Protein AF-A0A8S3I354-F1 (afdb_monomer_lite)

Organism: NCBI:txid392030

InterPro domains:
  IPR027267 AH/BAR domain superfamily [G3DSA:1.20.1270.60] (2-206)
  IPR027267 AH/BAR domain superfamily [SSF103657] (4-203)
  IPR031160 F-BAR domain [PS51741] (1-209)
  IPR054713 GMIP/FCHO2-like, FCH domain [PF22699] (46-206)

pLDDT: mean 86.58, std 14.99, range [33.19, 98.5]

Structure (mmCIF, N/CA/C/O backbone):
data_AF-A0A8S3I354-F1
#
_entry.id   AF-A0A8S3I354-F1
#
loop_
_atom_site.group_PDB
_atom_site.id
_atom_site.type_symbol
_atom_site.label_atom_id
_atom_site.label_alt_id
_atom_site.label_comp_id
_atom_site.label_asym_id
_atom_site.label_entity_id
_atom_site.label_seq_id
_atom_site.pdbx_PDB_ins_code
_atom_site.Cartn_x
_atom_site.Cartn_y
_atom_site.Cartn_z
_atom_site.occupancy
_atom_site.B_iso_or_equiv
_atom_site.auth_seq_id
_atom_site.auth_comp_id
_atom_site.auth_asym_id
_atom_site.auth_atom_id
_atom_site.pdbx_PDB_model_num
ATOM 1 N N . MET A 1 1 ? 24.450 3.458 -17.460 1.00 76.19 1 MET A N 1
ATOM 2 C CA . MET A 1 1 ? 25.571 2.622 -17.943 1.00 76.19 1 MET A CA 1
ATOM 3 C C . MET A 1 1 ? 25.318 2.052 -19.341 1.00 76.19 1 MET A C 1
ATOM 5 O O . MET A 1 1 ? 26.109 2.359 -20.221 1.00 76.19 1 MET A O 1
ATOM 9 N N . ILE A 1 2 ? 24.223 1.314 -19.586 1.00 87.12 2 ILE A N 1
ATOM 10 C CA . ILE A 1 2 ? 23.915 0.725 -20.914 1.00 87.12 2 ILE A CA 1
ATOM 11 C C . ILE A 1 2 ? 23.833 1.796 -22.017 1.00 87.12 2 ILE A C 1
ATOM 13 O O . ILE A 1 2 ? 24.614 1.750 -22.959 1.00 87.12 2 ILE A O 1
ATOM 17 N N . ILE A 1 3 ? 23.003 2.833 -21.835 1.00 91.25 3 ILE A N 1
ATOM 18 C CA . ILE A 1 3 ? 22.870 3.959 -22.788 1.00 91.25 3 ILE A CA 1
ATOM 19 C C . ILE A 1 3 ? 24.223 4.626 -23.092 1.00 91.25 3 ILE A C 1
ATOM 21 O O . ILE A 1 3 ? 24.494 5.020 -24.221 1.00 91.25 3 ILE A O 1
ATOM 25 N N . GLN A 1 4 ? 25.092 4.756 -22.086 1.00 90.69 4 GLN A N 1
ATOM 26 C CA . GLN A 1 4 ? 26.404 5.392 -22.244 1.00 90.69 4 GLN A CA 1
ATOM 27 C C . GLN A 1 4 ? 27.370 4.515 -23.046 1.00 90.69 4 GLN A C 1
ATOM 29 O O . GLN A 1 4 ? 28.055 5.040 -23.921 1.00 90.69 4 GLN A O 1
ATOM 34 N N . CYS A 1 5 ? 27.406 3.203 -22.779 1.00 92.12 5 CYS A N 1
ATOM 35 C CA . CYS A 1 5 ? 28.179 2.251 -23.583 1.00 92.12 5 CYS A CA 1
ATOM 36 C C . CYS A 1 5 ? 27.707 2.258 -25.037 1.00 92.12 5 CYS A C 1
ATOM 38 O O . CYS A 1 5 ? 28.519 2.431 -25.943 1.00 92.12 5 CYS A O 1
ATOM 40 N N . GLU A 1 6 ? 26.397 2.156 -25.248 1.00 91.25 6 GLU A N 1
ATOM 41 C CA . GLU A 1 6 ? 25.799 2.102 -26.580 1.00 91.25 6 GLU A CA 1
ATOM 42 C C . GLU A 1 6 ? 26.030 3.406 -27.365 1.00 91.25 6 GLU A C 1
ATOM 44 O O . GLU A 1 6 ? 26.458 3.392 -28.520 1.00 91.25 6 GLU A O 1
ATOM 49 N N . SER A 1 7 ? 25.864 4.561 -26.709 1.00 91.75 7 SER A N 1
ATOM 50 C CA . SER A 1 7 ? 26.150 5.870 -27.306 1.00 91.75 7 SER A CA 1
ATOM 51 C C . SER A 1 7 ? 27.629 6.032 -27.657 1.00 91.75 7 SER A C 1
ATOM 53 O O . SER A 1 7 ? 27.952 6.578 -28.713 1.00 91.75 7 SER A O 1
ATOM 55 N N . ALA A 1 8 ? 28.540 5.559 -26.802 1.00 94.38 8 ALA A N 1
ATOM 56 C CA . ALA A 1 8 ? 29.969 5.576 -27.096 1.00 94.38 8 ALA A CA 1
ATOM 57 C C . ALA A 1 8 ? 30.308 4.678 -28.297 1.00 94.38 8 ALA A C 1
ATOM 59 O O . ALA A 1 8 ? 31.093 5.082 -29.155 1.00 94.38 8 ALA A O 1
ATOM 60 N N . TYR A 1 9 ? 29.690 3.497 -28.390 1.00 93.12 9 TYR A N 1
ATOM 61 C CA . TYR A 1 9 ? 29.889 2.562 -29.496 1.00 93.12 9 TYR A CA 1
ATOM 62 C C . TYR A 1 9 ? 29.430 3.151 -30.839 1.00 93.12 9 TYR A C 1
ATOM 64 O O . TYR A 1 9 ? 30.236 3.250 -31.767 1.00 93.12 9 TYR A O 1
ATOM 72 N N . CYS A 1 10 ? 28.195 3.659 -30.910 1.00 94.25 10 CYS A N 1
ATOM 73 C CA . CYS A 1 10 ? 27.656 4.365 -32.079 1.00 94.25 10 CYS A CA 1
ATOM 74 C C . CYS A 1 10 ? 28.566 5.534 -32.515 1.00 94.25 10 CYS A C 1
ATOM 76 O O . CYS A 1 10 ? 29.004 5.609 -33.666 1.00 94.25 10 CYS A O 1
ATOM 78 N N . LYS A 1 11 ? 28.966 6.405 -31.577 1.00 93.50 11 LYS A N 1
ATOM 79 C CA . LYS A 1 11 ? 29.860 7.543 -31.867 1.00 93.50 11 LYS A CA 1
ATOM 80 C C . LYS A 1 11 ? 31.223 7.104 -32.402 1.00 93.50 11 LYS A C 1
ATOM 82 O O . LYS A 1 11 ? 31.768 7.754 -33.296 1.00 93.50 11 LYS A O 1
ATOM 87 N N . ASN A 1 12 ? 31.783 6.013 -31.880 1.00 93.88 12 ASN A N 1
ATOM 88 C CA . ASN A 1 12 ? 33.053 5.475 -32.357 1.00 93.88 12 ASN A CA 1
ATOM 89 C C . ASN A 1 12 ? 32.945 4.938 -33.790 1.00 93.88 12 ASN A C 1
ATOM 91 O O . ASN A 1 12 ? 33.841 5.206 -34.591 1.00 93.88 12 ASN A O 1
ATOM 95 N N . LEU A 1 13 ? 31.848 4.260 -34.140 1.00 92.62 13 LEU A N 1
ATOM 96 C CA . LEU A 1 13 ? 31.592 3.788 -35.505 1.00 92.62 13 LEU A CA 1
ATOM 97 C C . LEU A 1 13 ? 31.469 4.948 -36.498 1.00 92.62 13 LEU A C 1
ATOM 99 O O . LEU A 1 13 ? 32.161 4.955 -37.517 1.00 92.62 13 LEU A O 1
ATOM 103 N N . SER A 1 14 ? 30.689 5.981 -36.165 1.00 91.94 14 SER A N 1
ATOM 104 C CA . SER A 1 14 ? 30.597 7.195 -36.993 1.00 91.94 14 SER A CA 1
ATOM 105 C C . SER A 1 14 ? 31.944 7.915 -37.125 1.00 91.94 14 SER A C 1
ATOM 107 O O . SER A 1 14 ? 32.268 8.472 -38.179 1.00 91.94 14 SER A O 1
ATOM 109 N N . ARG A 1 15 ? 32.788 7.875 -36.085 1.00 92.12 15 ARG A N 1
ATOM 110 C CA . ARG A 1 15 ? 34.147 8.431 -36.146 1.00 92.12 15 ARG A CA 1
ATOM 111 C C . ARG A 1 15 ? 35.050 7.633 -37.088 1.00 92.12 15 ARG A C 1
ATOM 113 O O . ARG A 1 15 ? 35.781 8.250 -37.860 1.00 92.12 15 ARG A O 1
ATOM 120 N N . LEU A 1 16 ? 34.995 6.300 -37.056 1.00 90.94 16 LEU A N 1
ATOM 121 C CA . LEU A 1 16 ? 35.748 5.426 -37.967 1.00 90.94 16 LEU A CA 1
ATOM 122 C C . LEU A 1 16 ? 35.308 5.625 -39.424 1.00 90.94 16 LEU A C 1
ATOM 124 O O . LEU A 1 16 ? 36.146 5.829 -40.301 1.00 90.94 16 LEU A O 1
ATOM 128 N N . GLN A 1 17 ? 33.999 5.675 -39.672 1.00 91.69 17 GLN A N 1
ATOM 129 C CA . GLN A 1 17 ? 33.428 6.018 -40.975 1.00 91.69 17 GLN A CA 1
ATOM 130 C C . GLN A 1 17 ? 33.946 7.377 -41.476 1.00 91.69 17 GLN A C 1
ATOM 132 O O . GLN A 1 17 ? 34.363 7.505 -42.628 1.00 91.69 17 GLN A O 1
ATOM 137 N N . SER A 1 18 ? 33.963 8.395 -40.611 1.00 90.00 18 SER A N 1
ATOM 138 C CA . SER A 1 18 ? 34.471 9.733 -40.944 1.00 90.00 18 SER A CA 1
ATOM 139 C C . SER A 1 18 ? 35.978 9.749 -41.214 1.00 90.00 18 SER A C 1
ATOM 141 O O . SER A 1 18 ? 36.449 10.547 -42.018 1.00 90.00 18 SER A O 1
ATOM 143 N N . GLN A 1 19 ? 36.758 8.887 -40.557 1.00 88.31 19 GLN A N 1
ATOM 144 C CA . GLN A 1 19 ? 38.193 8.747 -40.822 1.00 88.31 19 GLN A CA 1
ATOM 145 C C . GLN A 1 19 ? 38.459 8.103 -42.184 1.00 88.31 19 GLN A C 1
ATOM 147 O O . GLN A 1 19 ? 39.326 8.586 -42.908 1.00 88.31 19 GLN A O 1
ATOM 152 N N . LEU A 1 20 ? 37.675 7.092 -42.570 1.00 85.81 20 LEU A N 1
ATOM 153 C CA . LEU A 1 20 ? 37.752 6.495 -43.906 1.00 85.81 20 LEU A CA 1
ATOM 154 C C . LEU A 1 20 ? 37.422 7.517 -45.005 1.00 85.81 20 LEU A C 1
ATOM 156 O O . LEU A 1 20 ? 38.073 7.532 -46.039 1.00 85.81 20 LEU A O 1
ATOM 160 N N . HIS A 1 21 ? 36.480 8.437 -44.782 1.00 81.88 21 HIS A N 1
ATOM 161 C CA . HIS A 1 21 ? 36.190 9.501 -45.758 1.00 81.88 21 HIS A CA 1
ATOM 162 C C . HIS A 1 21 ? 37.381 10.431 -46.046 1.00 81.88 21 HIS A C 1
ATOM 164 O O . HIS A 1 21 ? 37.425 11.048 -47.106 1.00 81.88 21 HIS A O 1
ATOM 170 N N . LYS A 1 22 ? 38.332 10.565 -45.112 1.00 83.19 22 LYS A N 1
ATOM 171 C CA . LYS A 1 22 ? 39.488 11.467 -45.259 1.00 83.19 22 LYS A CA 1
ATOM 172 C C . LYS A 1 22 ? 40.607 10.874 -46.109 1.00 83.19 22 LYS A C 1
ATOM 174 O O . LYS A 1 22 ? 41.480 11.611 -46.556 1.00 83.19 22 LYS A O 1
ATOM 179 N N . ALA A 1 23 ? 40.616 9.560 -46.292 1.00 77.25 23 ALA A N 1
ATOM 180 C CA . ALA A 1 23 ? 41.650 8.868 -47.036 1.00 77.25 23 ALA A CA 1
ATOM 181 C C . ALA A 1 23 ? 41.224 8.690 -48.498 1.00 77.25 23 ALA A C 1
ATOM 183 O O . ALA A 1 23 ? 40.116 8.251 -48.804 1.00 77.25 23 ALA A O 1
ATOM 184 N N . GLN A 1 24 ? 42.119 9.043 -49.418 1.00 72.25 24 GLN A N 1
ATOM 185 C CA . GLN A 1 24 ? 41.863 8.928 -50.846 1.00 72.25 24 GLN A CA 1
ATOM 186 C C . GLN A 1 24 ? 42.202 7.507 -51.314 1.00 72.25 24 GLN A C 1
ATOM 188 O O . GLN A 1 24 ? 43.359 7.172 -51.559 1.00 72.25 24 GLN A O 1
ATOM 193 N N . TYR A 1 25 ? 41.182 6.656 -51.420 1.00 78.62 25 TYR A N 1
ATOM 194 C CA . TYR A 1 25 ? 41.336 5.271 -51.867 1.00 78.62 25 TYR A CA 1
ATOM 195 C C . TYR A 1 25 ? 41.180 5.161 -53.388 1.00 78.62 25 TYR A C 1
ATOM 197 O O . TYR A 1 25 ? 40.065 5.036 -53.899 1.00 78.62 25 TYR A O 1
ATOM 205 N N . LEU A 1 26 ? 42.301 5.216 -54.114 1.00 83.06 26 LEU A N 1
ATOM 206 C CA . LEU A 1 26 ? 42.357 5.021 -55.567 1.00 83.06 26 LEU A CA 1
ATOM 207 C C . LEU A 1 26 ? 42.706 3.569 -55.924 1.00 83.06 26 LEU A C 1
ATOM 209 O O . LEU A 1 26 ? 43.613 2.983 -55.337 1.00 83.06 26 LEU A O 1
ATOM 213 N N . GLY A 1 27 ? 42.026 3.018 -56.931 1.00 87.25 27 GLY A N 1
ATOM 214 C CA . GLY A 1 27 ? 42.351 1.721 -57.528 1.00 87.25 27 GLY A CA 1
ATOM 215 C C . GLY A 1 27 ? 41.156 0.774 -57.607 1.00 87.25 27 GLY A C 1
ATOM 216 O O . GLY A 1 27 ? 40.021 1.129 -57.307 1.00 87.25 27 GLY A O 1
ATOM 217 N N . THR A 1 28 ? 41.412 -0.474 -57.990 1.00 94.38 28 THR A N 1
ATOM 218 C CA . THR A 1 28 ? 40.376 -1.513 -58.150 1.00 94.38 28 THR A CA 1
ATOM 219 C C . THR A 1 28 ? 39.668 -1.885 -56.841 1.00 94.38 28 THR A C 1
ATOM 221 O O . THR A 1 28 ? 38.588 -2.467 -56.874 1.00 94.38 28 THR A O 1
ATOM 224 N N . PHE A 1 29 ? 40.233 -1.505 -55.691 1.00 89.31 29 PHE A N 1
ATOM 225 C CA . PHE A 1 29 ? 39.669 -1.733 -54.359 1.00 89.31 29 PHE A CA 1
ATOM 226 C C . PHE A 1 29 ? 38.753 -0.600 -53.853 1.00 89.31 29 PHE A C 1
ATOM 228 O O . PHE A 1 29 ? 38.187 -0.715 -52.772 1.00 89.31 29 PHE A O 1
ATOM 235 N N . THR A 1 30 ? 38.538 0.493 -54.592 1.00 90.06 30 THR A N 1
ATOM 236 C CA . THR A 1 30 ? 37.599 1.554 -54.164 1.00 90.06 30 THR A CA 1
ATOM 237 C C . THR A 1 30 ? 36.195 1.032 -53.784 1.00 90.06 30 THR A C 1
ATOM 239 O O . THR A 1 30 ? 35.670 1.471 -52.756 1.00 90.06 30 THR A O 1
ATOM 242 N N . PRO A 1 31 ? 35.590 0.061 -54.505 1.00 90.94 31 PRO A N 1
ATOM 243 C CA . PRO A 1 31 ? 34.285 -0.486 -54.131 1.00 90.94 31 PRO A CA 1
ATOM 244 C C . PRO A 1 31 ? 34.249 -1.130 -52.739 1.00 90.94 31 PRO A C 1
ATOM 246 O O . PRO A 1 31 ? 33.247 -0.983 -52.044 1.00 90.94 31 PRO A O 1
ATOM 249 N N . ILE A 1 32 ? 35.328 -1.791 -52.291 1.00 92.25 32 ILE A N 1
ATOM 250 C CA . ILE A 1 32 ? 35.355 -2.420 -50.959 1.00 92.25 32 ILE A CA 1
ATOM 251 C C . ILE A 1 32 ? 35.440 -1.380 -49.834 1.00 92.25 32 ILE A C 1
ATOM 253 O O . ILE A 1 32 ? 34.854 -1.574 -48.772 1.00 92.25 32 ILE A O 1
ATOM 257 N N . TRP A 1 33 ? 36.090 -0.237 -50.069 1.00 90.19 33 TRP A N 1
ATOM 258 C CA . TRP A 1 33 ? 36.143 0.854 -49.091 1.00 90.19 33 TRP A CA 1
ATOM 259 C C . TRP A 1 33 ? 34.808 1.585 -48.951 1.00 90.19 33 TRP A C 1
ATOM 261 O O . TRP A 1 33 ? 34.421 1.936 -47.836 1.00 90.19 33 TRP A O 1
ATOM 271 N N . ASN A 1 34 ? 34.081 1.765 -50.057 1.00 88.94 34 ASN A N 1
ATOM 272 C CA . ASN A 1 34 ? 32.697 2.251 -50.023 1.00 88.94 34 ASN A CA 1
ATOM 273 C C . ASN A 1 34 ? 31.793 1.242 -49.295 1.00 88.94 34 ASN A C 1
ATOM 275 O O . ASN A 1 34 ? 31.101 1.623 -48.358 1.00 88.94 34 ASN A O 1
ATOM 279 N N . LEU A 1 35 ? 31.962 -0.046 -49.625 1.00 92.56 35 LEU A N 1
ATOM 280 C CA . LEU A 1 35 ? 31.643 -1.229 -48.819 1.00 92.56 35 LEU A CA 1
ATOM 281 C C . LEU A 1 35 ? 31.607 -0.966 -47.305 1.00 92.56 35 LEU A C 1
ATOM 283 O O . LEU A 1 35 ? 30.569 -0.901 -46.645 1.00 92.56 35 LEU A O 1
ATOM 287 N N . ILE A 1 36 ? 32.811 -0.847 -46.759 1.00 91.62 36 ILE A N 1
ATOM 288 C CA . ILE A 1 36 ? 33.070 -0.745 -45.323 1.00 91.62 36 ILE A CA 1
ATOM 289 C C . ILE A 1 36 ? 32.472 0.539 -44.732 1.00 91.62 36 ILE A C 1
ATOM 291 O O . ILE A 1 36 ? 31.953 0.515 -43.617 1.00 91.62 36 ILE A O 1
ATOM 295 N N . ARG A 1 37 ? 32.505 1.654 -45.472 1.00 88.88 37 ARG A N 1
ATOM 296 C CA . ARG A 1 37 ? 31.891 2.919 -45.040 1.00 88.88 37 ARG A CA 1
ATOM 297 C C . ARG A 1 37 ? 30.385 2.782 -44.851 1.00 88.88 37 ARG A C 1
ATOM 299 O O . ARG A 1 37 ? 29.884 3.183 -43.803 1.00 88.88 37 ARG A O 1
ATOM 306 N N . ASP A 1 38 ? 29.693 2.201 -45.825 1.00 90.50 38 ASP A N 1
ATOM 307 C CA . ASP A 1 38 ? 28.243 2.009 -45.771 1.00 90.50 38 ASP A CA 1
ATOM 308 C C . ASP A 1 38 ? 27.857 1.037 -44.651 1.00 90.50 38 ASP A C 1
ATOM 310 O O . ASP A 1 38 ? 26.836 1.212 -43.988 1.00 90.50 38 ASP A O 1
ATOM 314 N N . LEU A 1 39 ? 28.694 0.025 -44.394 1.00 93.25 39 LEU A N 1
ATOM 315 C CA . LEU A 1 39 ? 28.511 -0.874 -43.257 1.00 93.25 39 LEU A CA 1
ATOM 316 C C . LEU A 1 39 ? 28.644 -0.131 -41.922 1.00 93.25 39 LEU A C 1
ATOM 318 O O . LEU A 1 39 ? 27.781 -0.293 -41.063 1.00 93.25 39 LEU A O 1
ATOM 322 N N . PHE A 1 40 ? 29.665 0.714 -41.742 1.00 92.88 40 PHE A N 1
ATOM 323 C CA . PHE A 1 40 ? 29.789 1.508 -40.515 1.00 92.88 40 PHE A CA 1
ATOM 324 C C . PHE A 1 40 ? 28.630 2.485 -40.319 1.00 92.88 40 PHE A C 1
ATOM 326 O O . PHE A 1 40 ? 28.175 2.642 -39.188 1.00 92.88 40 PHE A O 1
ATOM 333 N N . ASP A 1 41 ? 28.128 3.094 -41.393 1.00 90.81 41 ASP A N 1
ATOM 334 C CA . ASP A 1 41 ? 26.965 3.984 -41.341 1.00 90.81 41 ASP A CA 1
ATOM 335 C C . ASP A 1 41 ? 25.698 3.247 -40.888 1.00 90.81 41 ASP A C 1
ATOM 337 O O . ASP A 1 41 ? 25.017 3.672 -39.952 1.00 90.81 41 ASP A O 1
ATOM 341 N N . LYS A 1 42 ? 25.424 2.083 -41.494 1.00 94.12 42 LYS A N 1
ATOM 342 C CA . LYS A 1 42 ? 24.267 1.243 -41.155 1.00 94.12 42 LYS A CA 1
ATOM 343 C C . LYS A 1 42 ? 24.332 0.728 -39.724 1.00 94.12 42 LYS A C 1
ATOM 345 O O . LYS A 1 42 ? 23.336 0.800 -39.010 1.00 94.12 42 LYS A O 1
ATOM 350 N N . VAL A 1 43 ? 25.492 0.229 -39.295 1.00 94.50 43 VAL A N 1
ATOM 351 C CA . VAL A 1 43 ? 25.674 -0.277 -37.927 1.00 94.50 43 VAL A CA 1
ATOM 352 C C . VAL A 1 43 ? 25.562 0.877 -36.928 1.00 94.50 43 VAL A C 1
ATOM 354 O O . VAL A 1 43 ? 24.817 0.762 -35.960 1.00 94.50 43 VAL A O 1
ATOM 357 N N . SER A 1 44 ? 26.201 2.024 -37.186 1.00 95.06 44 SER A N 1
ATOM 358 C CA . SER A 1 44 ? 26.070 3.201 -36.318 1.00 95.06 44 SER A CA 1
ATOM 359 C C . SER A 1 44 ? 24.616 3.663 -36.192 1.00 95.06 44 SER A C 1
ATOM 361 O O . SER A 1 44 ? 24.141 3.897 -35.081 1.00 95.06 44 SER A O 1
ATOM 363 N N . SER A 1 45 ? 23.889 3.719 -37.310 1.00 93.81 45 SER A N 1
ATOM 364 C CA . SER A 1 45 ? 22.474 4.102 -37.341 1.00 93.81 45 SER A CA 1
ATOM 365 C C . SER A 1 45 ? 21.589 3.118 -36.575 1.00 93.81 45 SER A C 1
ATOM 367 O O . SER A 1 45 ? 20.707 3.545 -35.835 1.00 93.81 45 SER A O 1
ATOM 369 N N . ALA A 1 46 ? 21.845 1.812 -36.687 1.00 93.56 46 ALA A N 1
ATOM 370 C CA . ALA A 1 46 ? 21.128 0.799 -35.915 1.00 93.56 46 ALA A CA 1
ATOM 371 C C . ALA A 1 46 ? 21.336 0.984 -34.401 1.00 93.56 46 ALA A C 1
ATOM 373 O O . ALA A 1 46 ? 20.364 1.023 -33.650 1.00 93.56 46 ALA A O 1
ATOM 374 N N . HIS A 1 47 ? 22.579 1.191 -33.954 1.00 95.19 47 HIS A N 1
ATOM 375 C CA . HIS A 1 47 ? 22.863 1.473 -32.541 1.00 95.19 47 HIS A CA 1
ATOM 376 C C . HIS A 1 47 ? 22.276 2.816 -32.078 1.00 95.19 47 HIS A C 1
ATOM 378 O O . HIS A 1 47 ? 21.844 2.928 -30.933 1.00 95.19 47 HIS A O 1
ATOM 384 N N . LEU A 1 48 ? 22.209 3.833 -32.945 1.00 94.94 48 LEU A N 1
ATOM 385 C CA . LEU A 1 48 ? 21.563 5.109 -32.622 1.00 94.94 48 LEU A CA 1
ATOM 386 C C . LEU A 1 48 ? 20.065 4.934 -32.339 1.00 94.94 48 LEU A C 1
ATOM 388 O O . LEU A 1 48 ? 19.559 5.515 -31.380 1.00 94.94 48 LEU A O 1
ATOM 392 N N . VAL A 1 49 ? 19.370 4.107 -33.126 1.00 95.25 49 VAL A N 1
ATOM 393 C CA . VAL A 1 49 ? 17.961 3.760 -32.871 1.00 95.25 49 VAL A CA 1
ATOM 394 C C . VAL A 1 49 ? 17.810 3.101 -31.498 1.00 95.25 49 VAL A C 1
ATOM 396 O O . VAL A 1 49 ? 16.953 3.516 -30.722 1.00 95.25 49 VAL A O 1
ATOM 399 N N . THR A 1 50 ? 18.685 2.154 -31.150 1.00 91.56 50 THR A N 1
ATOM 400 C CA . THR A 1 50 ? 18.693 1.507 -29.827 1.00 91.56 50 THR A CA 1
ATOM 401 C C . THR A 1 50 ? 18.936 2.506 -28.685 1.00 91.56 50 THR A C 1
ATOM 403 O O . THR A 1 50 ? 18.279 2.441 -27.647 1.00 91.56 50 THR A O 1
ATOM 406 N N . VAL A 1 51 ? 19.855 3.465 -28.859 1.00 95.31 51 VAL A N 1
ATOM 407 C CA . VAL A 1 51 ? 20.101 4.533 -27.870 1.00 95.31 51 VAL A CA 1
ATOM 408 C C . VAL A 1 51 ? 18.851 5.379 -27.653 1.00 95.31 51 VAL A C 1
ATOM 410 O O . VAL A 1 51 ? 18.498 5.631 -26.501 1.00 95.31 51 VAL A O 1
ATOM 413 N N . ASN A 1 52 ? 18.195 5.805 -28.735 1.00 95.19 52 ASN A N 1
ATOM 414 C CA . ASN A 1 52 ? 16.984 6.622 -28.660 1.00 95.19 52 ASN A CA 1
ATOM 415 C C . ASN A 1 52 ? 15.855 5.860 -27.960 1.00 95.19 52 ASN A C 1
ATOM 417 O O . ASN A 1 52 ? 15.234 6.400 -27.051 1.00 95.19 52 ASN A O 1
ATOM 421 N N . PHE A 1 53 ? 15.673 4.582 -28.296 1.00 94.44 53 PHE A N 1
ATOM 422 C CA . PHE A 1 53 ? 14.710 3.712 -27.627 1.00 94.44 53 PHE A CA 1
ATOM 423 C C . PHE A 1 53 ? 14.936 3.657 -26.107 1.00 94.44 53 PHE A C 1
ATOM 425 O O . PHE A 1 53 ? 14.021 3.914 -25.329 1.00 94.44 53 PHE A O 1
ATOM 432 N N . TYR A 1 54 ? 16.170 3.407 -25.652 1.00 93.81 54 TYR A N 1
ATOM 433 C CA . TYR A 1 54 ? 16.454 3.394 -24.214 1.00 93.81 54 TYR A CA 1
ATOM 434 C C . TYR A 1 54 ? 16.278 4.766 -23.546 1.00 93.81 54 TYR A C 1
ATOM 436 O O . TYR A 1 54 ? 15.975 4.829 -22.355 1.00 93.81 54 TYR A O 1
ATOM 444 N N . GLN A 1 55 ? 16.499 5.865 -24.271 1.00 95.00 55 GLN A N 1
ATOM 445 C CA . GLN A 1 55 ? 16.256 7.215 -23.757 1.00 95.00 55 GLN A CA 1
ATOM 446 C C . GLN A 1 55 ? 14.762 7.494 -23.577 1.00 95.00 55 GLN A C 1
ATOM 448 O O . GLN A 1 55 ? 14.383 8.051 -22.547 1.00 95.00 55 GLN A O 1
ATOM 453 N N . GLU A 1 56 ? 13.932 7.081 -24.534 1.00 95.69 56 GLU A N 1
ATOM 454 C CA . GLU A 1 56 ? 12.471 7.157 -24.440 1.00 95.69 56 GLU A CA 1
ATOM 455 C C . GLU A 1 56 ? 11.951 6.291 -23.289 1.00 95.69 56 GLU A C 1
ATOM 457 O O . GLU A 1 56 ? 11.244 6.794 -22.417 1.00 95.69 56 GLU A O 1
ATOM 462 N N . LEU A 1 57 ? 12.407 5.037 -23.188 1.00 95.38 57 LEU A N 1
ATOM 463 C CA . LEU A 1 57 ? 12.052 4.149 -22.079 1.00 95.38 57 LEU A CA 1
ATOM 464 C C . LEU A 1 57 ? 12.436 4.751 -20.717 1.00 95.38 57 LEU A C 1
ATOM 466 O O . LEU A 1 57 ? 11.648 4.729 -19.772 1.00 95.38 57 LEU A O 1
ATOM 470 N N . LEU A 1 58 ? 13.635 5.330 -20.603 1.00 95.38 58 LEU A N 1
ATOM 471 C CA . LEU A 1 58 ? 14.074 5.997 -19.375 1.00 95.38 58 LEU A CA 1
ATOM 472 C C . LEU A 1 58 ? 13.198 7.212 -19.041 1.00 95.38 58 LEU A C 1
ATOM 474 O O . LEU A 1 58 ? 12.899 7.454 -17.870 1.00 95.38 58 LEU A O 1
ATOM 478 N N . HIS A 1 59 ? 12.801 7.981 -20.054 1.00 96.31 59 HIS A N 1
ATOM 479 C CA . HIS A 1 59 ? 11.894 9.107 -19.879 1.00 96.31 59 HIS A CA 1
ATOM 480 C C . HIS A 1 59 ? 10.532 8.644 -19.350 1.00 96.31 59 HIS A C 1
ATOM 482 O O . HIS A 1 59 ? 10.047 9.195 -18.360 1.00 96.31 59 HIS A O 1
ATOM 488 N N . ASP A 1 60 ? 9.963 7.593 -19.937 1.00 96.62 60 ASP A N 1
ATOM 489 C CA . ASP A 1 60 ? 8.686 7.025 -19.509 1.00 96.62 60 ASP A CA 1
ATOM 490 C C . ASP A 1 60 ? 8.745 6.464 -18.086 1.00 96.62 60 ASP A C 1
ATOM 492 O O . ASP A 1 60 ? 7.821 6.687 -17.299 1.00 96.62 60 ASP A O 1
ATOM 496 N N . ILE A 1 61 ? 9.848 5.800 -17.718 1.00 96.38 61 ILE A N 1
ATOM 497 C CA . ILE A 1 61 ? 10.085 5.318 -16.350 1.00 96.38 61 ILE A CA 1
ATOM 498 C C . ILE A 1 61 ? 10.126 6.491 -15.365 1.00 96.38 61 ILE A C 1
ATOM 500 O O . ILE A 1 61 ? 9.474 6.435 -14.321 1.00 96.38 61 ILE A O 1
ATOM 504 N N . HIS A 1 62 ? 10.857 7.567 -15.675 1.00 96.50 62 HIS A N 1
ATOM 505 C CA . HIS A 1 62 ? 10.921 8.744 -14.803 1.00 96.50 62 HIS A CA 1
ATOM 506 C C . HIS A 1 62 ? 9.565 9.446 -14.675 1.00 96.50 62 HIS A C 1
ATOM 508 O O . HIS A 1 62 ? 9.138 9.757 -13.564 1.00 96.50 62 HIS A O 1
ATOM 514 N N . ASN A 1 63 ? 8.855 9.645 -15.786 1.00 97.25 63 ASN A N 1
ATOM 515 C CA . ASN A 1 63 ? 7.522 10.239 -15.772 1.00 97.25 63 ASN A CA 1
ATOM 516 C C . ASN A 1 63 ? 6.542 9.389 -14.945 1.00 97.25 63 ASN A C 1
ATOM 518 O O . ASN A 1 63 ? 5.798 9.908 -14.109 1.00 97.25 63 ASN A O 1
ATOM 522 N N . TYR A 1 64 ? 6.575 8.065 -15.123 1.00 97.25 64 TYR A N 1
ATOM 523 C CA . TYR A 1 64 ? 5.790 7.148 -14.308 1.00 97.25 64 TYR A CA 1
ATOM 524 C C . TYR A 1 64 ? 6.149 7.256 -12.823 1.00 97.25 64 TYR A C 1
ATOM 526 O O . TYR A 1 64 ? 5.242 7.337 -11.996 1.00 97.25 64 TYR A O 1
ATOM 534 N N . GLN A 1 65 ? 7.437 7.305 -12.481 1.00 95.81 65 GLN A N 1
ATOM 535 C CA . GLN A 1 65 ? 7.900 7.434 -11.101 1.00 95.81 65 GLN A CA 1
ATOM 536 C C . GLN A 1 65 ? 7.375 8.718 -10.443 1.00 95.81 65 GLN A C 1
ATOM 538 O O . GLN A 1 65 ? 6.894 8.676 -9.309 1.00 95.81 65 GLN A O 1
ATOM 543 N N . ASP A 1 66 ? 7.384 9.842 -11.159 1.00 95.94 66 ASP A N 1
ATOM 544 C CA . ASP A 1 66 ? 6.834 11.109 -10.669 1.00 95.94 66 ASP A CA 1
ATOM 545 C C . ASP A 1 66 ? 5.319 11.028 -10.437 1.00 95.94 66 ASP A C 1
ATOM 547 O O . ASP A 1 66 ? 4.803 11.496 -9.414 1.00 95.94 66 ASP A O 1
ATOM 551 N N . ILE A 1 67 ? 4.582 10.422 -11.374 1.00 93.81 67 ILE A N 1
ATOM 552 C CA . ILE A 1 67 ? 3.135 10.203 -11.248 1.00 93.81 67 ILE A CA 1
ATOM 553 C C . ILE A 1 67 ? 2.837 9.273 -10.067 1.00 93.81 67 ILE A C 1
ATOM 555 O O . ILE A 1 67 ? 1.961 9.574 -9.252 1.00 93.81 67 ILE A O 1
ATOM 559 N N . HIS A 1 68 ? 3.565 8.163 -9.954 1.00 92.62 68 HIS A N 1
ATOM 560 C CA . HIS A 1 68 ? 3.430 7.192 -8.877 1.00 92.62 68 HIS A CA 1
ATOM 561 C C . HIS A 1 68 ? 3.693 7.847 -7.519 1.00 92.62 68 HIS A C 1
ATOM 563 O O . HIS A 1 68 ? 2.852 7.766 -6.627 1.00 92.62 68 HIS A O 1
ATOM 569 N N . GLN A 1 69 ? 4.781 8.609 -7.377 1.00 91.25 69 GLN A N 1
ATOM 570 C CA . GLN A 1 69 ? 5.109 9.303 -6.132 1.00 91.25 69 GLN A CA 1
ATOM 571 C C . GLN A 1 69 ? 4.049 10.349 -5.748 1.00 91.25 69 GLN A C 1
ATOM 573 O O . GLN A 1 69 ? 3.726 10.506 -4.567 1.00 91.25 69 GLN A O 1
ATOM 578 N N . LYS A 1 70 ? 3.467 11.054 -6.729 1.00 91.19 70 LYS A N 1
ATOM 579 C CA . LYS A 1 70 ? 2.331 11.960 -6.494 1.00 91.19 70 LYS A CA 1
ATOM 580 C C . LYS A 1 70 ? 1.095 11.202 -6.013 1.00 91.19 70 LYS A C 1
ATOM 582 O O . LYS A 1 70 ? 0.450 11.670 -5.077 1.00 91.19 70 LYS A O 1
ATOM 587 N N . LYS A 1 71 ? 0.780 10.044 -6.606 1.00 87.25 71 LYS A N 1
ATOM 588 C CA . LYS A 1 71 ? -0.333 9.189 -6.163 1.00 87.25 71 LYS A CA 1
ATOM 589 C C . LYS A 1 71 ? -0.106 8.640 -4.758 1.00 87.25 71 LYS A C 1
ATOM 591 O O . LYS A 1 71 ? -1.003 8.781 -3.941 1.00 87.25 71 LYS A O 1
ATOM 596 N N . VAL A 1 72 ? 1.088 8.132 -4.441 1.00 84.94 72 VAL A N 1
ATOM 597 C CA . VAL A 1 72 ? 1.459 7.686 -3.085 1.00 84.94 72 VAL A CA 1
ATOM 598 C C . VAL A 1 72 ? 1.226 8.807 -2.076 1.00 84.94 72 VAL A C 1
ATOM 600 O O . VAL A 1 72 ? 0.527 8.619 -1.086 1.00 84.94 72 VAL A O 1
ATOM 603 N N . LYS A 1 73 ? 1.741 10.014 -2.344 1.00 83.81 73 LYS A N 1
ATOM 604 C CA . LYS A 1 73 ? 1.506 11.171 -1.466 1.00 83.81 73 LYS A CA 1
ATOM 605 C C . LYS A 1 73 ? 0.018 11.521 -1.368 1.00 83.81 73 LYS A C 1
ATOM 607 O O . LYS A 1 73 ? -0.452 11.829 -0.281 1.00 83.81 73 LYS A O 1
ATOM 612 N N . GLY A 1 74 ? -0.727 11.455 -2.471 1.00 79.62 74 GLY A N 1
ATOM 613 C CA . GLY A 1 74 ? -2.170 11.705 -2.505 1.00 79.62 74 GLY A CA 1
ATOM 614 C C . GLY A 1 74 ? -2.983 10.696 -1.689 1.00 79.62 74 GLY A C 1
ATOM 615 O O . GLY A 1 74 ? -3.752 11.099 -0.823 1.00 79.62 74 GLY A O 1
ATOM 616 N N . HIS A 1 75 ? -2.775 9.400 -1.901 1.00 71.38 75 HIS A N 1
ATOM 617 C CA . HIS A 1 75 ? -3.469 8.343 -1.165 1.00 71.38 75 HIS A CA 1
ATOM 618 C C . HIS A 1 75 ? -3.065 8.322 0.313 1.00 71.38 75 HIS A C 1
ATOM 620 O O . HIS A 1 75 ? -3.916 8.108 1.173 1.00 71.38 75 HIS A O 1
ATOM 626 N N . ILE A 1 76 ? -1.798 8.626 0.630 1.00 70.00 76 ILE A N 1
ATOM 627 C CA . ILE A 1 76 ? -1.333 8.651 2.020 1.00 70.00 76 ILE A CA 1
ATOM 628 C C . ILE A 1 76 ? -1.803 9.897 2.779 1.00 70.00 76 ILE A C 1
ATOM 630 O O . ILE A 1 76 ? -2.183 9.795 3.942 1.00 70.00 76 ILE A O 1
ATOM 634 N N . GLN A 1 77 ? -1.780 11.076 2.150 1.00 65.12 77 GLN A N 1
ATOM 635 C CA . GLN A 1 77 ? -1.992 12.352 2.850 1.00 65.12 77 GLN A CA 1
ATOM 636 C C . GLN A 1 77 ? -3.352 13.006 2.576 1.00 65.12 77 GLN A C 1
ATOM 638 O O . GLN A 1 77 ? -3.793 13.807 3.395 1.00 65.12 77 GLN A O 1
ATOM 643 N N . LYS A 1 78 ? -4.016 12.719 1.445 1.00 62.00 78 LYS A N 1
ATOM 644 C CA . LYS A 1 78 ? -5.229 13.439 1.007 1.00 62.00 78 LYS A CA 1
ATOM 645 C C . LYS A 1 78 ? -6.502 12.603 0.953 1.00 62.00 78 LYS A C 1
ATOM 647 O O . LYS A 1 78 ? -7.554 13.158 1.252 1.00 62.00 78 LYS A O 1
ATOM 652 N N . ASP A 1 79 ? -6.445 11.309 0.630 1.00 63.34 79 ASP A N 1
ATOM 653 C CA . ASP A 1 79 ? -7.673 10.489 0.593 1.00 63.34 79 ASP A CA 1
ATOM 654 C C . ASP A 1 79 ? -8.286 10.270 1.983 1.00 63.34 79 ASP A C 1
ATOM 656 O O . ASP A 1 79 ? -9.451 9.889 2.119 1.00 63.34 79 ASP A O 1
ATOM 660 N N . GLY A 1 80 ? -7.520 10.551 3.041 1.00 68.06 80 GLY A N 1
ATOM 661 C CA . GLY A 1 80 ? -7.986 10.504 4.422 1.00 68.06 80 GLY A CA 1
ATOM 662 C C . GLY A 1 80 ? -8.376 9.103 4.886 1.00 68.06 80 GLY A C 1
ATOM 663 O O . GLY A 1 80 ? -8.756 8.947 6.035 1.00 68.06 80 GLY A O 1
ATOM 664 N N . ASP A 1 81 ? -8.289 8.073 4.043 1.00 74.56 81 ASP A N 1
ATOM 665 C CA . ASP A 1 81 ? -8.665 6.711 4.414 1.00 74.56 81 ASP A CA 1
ATOM 666 C C . ASP A 1 81 ? -7.689 6.094 5.410 1.00 74.56 81 ASP A C 1
ATOM 668 O O . ASP A 1 81 ? -8.131 5.468 6.373 1.00 74.56 81 ASP A O 1
ATOM 672 N N . ILE A 1 82 ? -6.390 6.371 5.264 1.00 80.31 82 ILE A N 1
ATOM 673 C CA . ILE A 1 82 ? -5.396 6.024 6.285 1.00 80.31 82 ILE A CA 1
ATOM 674 C C . ILE A 1 82 ? -5.664 6.815 7.558 1.00 80.31 82 ILE A C 1
ATOM 676 O O . ILE A 1 82 ? -5.757 6.219 8.623 1.00 80.31 82 ILE A O 1
ATOM 680 N N . THR A 1 83 ? -5.831 8.137 7.457 1.00 84.06 83 THR A N 1
ATOM 681 C CA . THR A 1 83 ? -6.073 9.004 8.618 1.00 84.06 83 THR A CA 1
ATOM 682 C C . THR A 1 83 ? -7.298 8.548 9.400 1.00 84.06 83 THR A C 1
ATOM 684 O O . THR A 1 83 ? -7.205 8.321 10.594 1.00 84.06 83 THR A O 1
ATOM 687 N N . ARG A 1 84 ? -8.416 8.280 8.723 1.00 86.75 84 ARG A N 1
ATOM 688 C CA . ARG A 1 84 ? -9.646 7.778 9.348 1.00 86.75 84 ARG A CA 1
ATOM 689 C C . ARG A 1 84 ? -9.470 6.387 9.954 1.00 86.75 84 ARG A C 1
ATOM 691 O O . ARG A 1 84 ? -10.057 6.098 10.990 1.00 86.75 84 ARG A O 1
ATOM 698 N N . THR A 1 85 ? -8.683 5.512 9.325 1.00 90.25 85 THR A N 1
ATOM 699 C CA . THR A 1 85 ? -8.363 4.196 9.902 1.00 90.25 85 THR A CA 1
ATOM 700 C C . THR A 1 85 ? -7.502 4.351 11.159 1.00 90.25 85 THR A C 1
ATOM 702 O O . THR A 1 85 ? -7.766 3.686 12.157 1.00 90.25 85 THR A O 1
ATOM 705 N N . LEU A 1 86 ? -6.539 5.278 11.163 1.00 89.69 86 LEU A N 1
ATOM 706 C CA . LEU A 1 86 ? -5.747 5.639 12.345 1.00 89.69 86 LEU A CA 1
ATOM 707 C C . LEU A 1 86 ? -6.616 6.256 13.453 1.00 89.69 86 LEU A C 1
ATOM 709 O O . LEU A 1 86 ? -6.463 5.896 14.621 1.00 89.69 86 LEU A O 1
ATOM 713 N N . ASP A 1 87 ? -7.565 7.121 13.099 1.00 92.56 87 ASP A N 1
ATOM 714 C CA . ASP A 1 87 ? -8.520 7.711 14.040 1.00 92.56 87 ASP A CA 1
ATOM 715 C C . ASP A 1 87 ? -9.386 6.622 14.690 1.00 92.56 87 ASP A C 1
ATOM 717 O O . ASP A 1 87 ? -9.583 6.619 15.906 1.00 92.56 87 ASP A O 1
ATOM 721 N N . LEU A 1 88 ? -9.840 5.634 13.910 1.00 94.38 88 LEU A N 1
ATOM 722 C CA . LEU A 1 88 ? -10.574 4.482 14.437 1.00 94.38 88 LEU A CA 1
ATOM 723 C C . LEU A 1 88 ? -9.723 3.607 15.356 1.00 94.38 88 LEU A C 1
ATOM 725 O O . LEU A 1 88 ? -10.249 3.128 16.356 1.00 94.38 88 LEU A O 1
ATOM 729 N N . ILE A 1 89 ? -8.424 3.437 15.092 1.00 95.31 89 ILE A N 1
ATOM 730 C CA . ILE A 1 89 ? -7.511 2.756 16.028 1.00 95.31 89 ILE A CA 1
ATOM 731 C C . ILE A 1 89 ? -7.456 3.517 17.357 1.00 95.31 89 ILE A C 1
ATOM 733 O O . ILE A 1 89 ? -7.541 2.913 18.427 1.00 95.31 89 ILE A O 1
ATOM 737 N N . SER A 1 90 ? -7.353 4.846 17.305 1.00 95.94 90 SER A N 1
ATOM 738 C CA . SER A 1 90 ? -7.373 5.695 18.501 1.00 95.94 90 SER A CA 1
ATOM 739 C C . SER A 1 90 ? -8.686 5.549 19.287 1.00 95.94 90 SER A C 1
ATOM 741 O O . SER A 1 90 ? -8.676 5.317 20.503 1.00 95.94 90 SER A O 1
ATOM 743 N N . HIS A 1 91 ? -9.830 5.590 18.596 1.00 96.25 91 HIS A N 1
ATOM 744 C CA . HIS A 1 91 ? -11.145 5.358 19.200 1.00 96.25 91 HIS A CA 1
ATOM 745 C C . HIS A 1 91 ? -11.283 3.948 19.781 1.00 96.25 91 HIS A C 1
ATOM 747 O O . HIS A 1 91 ? -11.799 3.797 20.889 1.00 96.25 91 HIS A O 1
ATOM 753 N N . LEU A 1 92 ? -10.788 2.924 19.084 1.00 97.25 92 LEU A N 1
ATOM 754 C CA . LEU A 1 92 ? -10.824 1.535 19.533 1.00 97.25 92 LEU A CA 1
ATOM 755 C C . LEU A 1 92 ? -10.020 1.354 20.824 1.00 97.25 92 LEU A C 1
ATOM 757 O O . LEU A 1 92 ? -10.511 0.743 21.772 1.00 97.25 92 LEU A O 1
ATOM 761 N N . ASN A 1 93 ? -8.824 1.944 20.896 1.00 97.50 93 ASN A N 1
ATOM 762 C CA . ASN A 1 93 ? -7.988 1.930 22.098 1.00 97.50 93 ASN A CA 1
ATOM 763 C C . ASN A 1 93 ? -8.659 2.655 23.271 1.00 97.50 93 ASN A C 1
ATOM 765 O O . ASN A 1 93 ? -8.637 2.172 24.405 1.00 97.50 93 ASN A O 1
ATOM 769 N N . THR A 1 94 ? -9.311 3.786 22.997 1.00 98.06 94 THR A N 1
ATOM 770 C CA . THR A 1 94 ? -10.065 4.543 24.005 1.00 98.06 94 THR A CA 1
ATOM 771 C C . THR A 1 94 ? -11.251 3.733 24.528 1.00 98.06 94 THR A C 1
ATOM 773 O O . THR A 1 94 ? -11.438 3.607 25.739 1.00 98.06 94 THR A O 1
ATOM 776 N N . ALA A 1 95 ? -12.029 3.121 23.635 1.00 97.69 95 ALA A N 1
ATOM 777 C CA . ALA A 1 95 ? -13.157 2.274 24.002 1.00 97.69 95 ALA A CA 1
ATOM 778 C C . ALA A 1 95 ? -12.705 1.038 24.794 1.00 97.69 95 ALA A C 1
ATOM 780 O O . ALA A 1 95 ? -13.330 0.692 25.794 1.00 97.69 95 ALA A O 1
ATOM 781 N N . LEU A 1 96 ? -11.581 0.422 24.413 1.00 98.25 96 LEU A N 1
ATOM 782 C CA . LEU A 1 96 ? -10.988 -0.697 25.143 1.00 98.25 96 LEU A CA 1
ATOM 783 C C . LEU A 1 96 ? -10.608 -0.301 26.576 1.00 98.25 96 LEU A C 1
ATOM 785 O O . LEU A 1 96 ? -10.884 -1.041 27.520 1.00 98.25 96 LEU A O 1
ATOM 789 N N . HIS A 1 97 ? -10.012 0.881 26.754 1.00 98.19 97 HIS A N 1
ATOM 790 C CA . HIS A 1 97 ? -9.699 1.403 28.082 1.00 98.19 97 HIS A CA 1
ATOM 791 C C . HIS A 1 97 ? -10.965 1.587 28.937 1.00 98.19 97 HIS A C 1
ATOM 793 O O . HIS A 1 97 ? -10.989 1.177 30.098 1.00 98.19 97 HIS A O 1
ATOM 799 N N . ILE A 1 98 ? -12.035 2.140 28.357 1.00 98.06 98 ILE A N 1
ATOM 800 C CA . ILE A 1 98 ? -13.325 2.322 29.039 1.00 98.06 98 ILE A CA 1
ATOM 801 C C . ILE A 1 98 ? -13.926 0.972 29.454 1.00 98.06 98 ILE A C 1
ATOM 803 O O . ILE A 1 98 ? -14.331 0.820 30.605 1.00 98.06 98 ILE A O 1
ATOM 807 N N . VAL A 1 99 ? -13.935 -0.017 28.555 1.00 98.44 99 VAL A N 1
ATOM 808 C CA . VAL A 1 99 ? -14.427 -1.377 28.836 1.00 98.44 99 VAL A CA 1
ATOM 809 C C . VAL A 1 99 ? -13.659 -2.013 29.991 1.00 98.44 99 VAL A C 1
ATOM 811 O O . VAL A 1 99 ? -14.271 -2.564 30.905 1.00 98.44 99 VAL A O 1
ATOM 814 N N . ASN A 1 100 ? -12.327 -1.912 29.989 1.00 98.06 100 ASN A N 1
ATOM 815 C CA . ASN A 1 100 ? -11.498 -2.459 31.064 1.00 98.06 100 ASN A CA 1
ATOM 816 C C . ASN A 1 100 ? -11.801 -1.791 32.411 1.00 98.06 100 ASN A C 1
ATOM 818 O O . ASN A 1 100 ? -11.967 -2.482 33.415 1.00 98.06 100 ASN A O 1
ATOM 822 N N . LYS A 1 101 ? -11.979 -0.468 32.425 1.00 98.12 101 LYS A N 1
ATOM 823 C CA . LYS A 1 101 ? -12.355 0.266 33.636 1.00 98.12 101 LYS A CA 1
ATOM 824 C C . LYS A 1 101 ? -13.739 -0.139 34.157 1.00 98.12 101 LYS A C 1
ATOM 826 O O . LYS A 1 101 ? -13.891 -0.386 35.353 1.00 98.12 101 LYS A O 1
ATOM 831 N N . ALA A 1 102 ? -14.738 -0.250 33.281 1.00 97.56 102 ALA A N 1
ATOM 832 C CA . ALA A 1 102 ? -16.085 -0.684 33.659 1.00 97.56 102 ALA A CA 1
ATOM 833 C C . ALA A 1 102 ? -16.094 -2.139 34.169 1.00 97.56 102 ALA A C 1
ATOM 835 O O . ALA A 1 102 ? -16.766 -2.454 35.152 1.00 97.56 102 ALA A O 1
ATOM 836 N N . LYS A 1 103 ? -15.277 -3.017 33.568 1.00 98.12 103 LYS A N 1
ATOM 837 C CA . LYS A 1 103 ? -15.068 -4.399 34.024 1.00 98.12 103 LYS A CA 1
ATOM 838 C C . LYS A 1 103 ? -14.521 -4.454 35.449 1.00 98.12 103 LYS A C 1
ATOM 840 O O . LYS A 1 103 ? -15.061 -5.177 36.285 1.00 98.12 103 LYS A O 1
ATOM 845 N N . GLU A 1 104 ? -13.462 -3.696 35.730 1.00 97.81 104 GLU A N 1
ATOM 846 C CA . GLU A 1 104 ? -12.847 -3.614 37.061 1.00 97.81 104 GLU A CA 1
ATOM 847 C C . GLU A 1 104 ? -13.842 -3.095 38.108 1.00 97.81 104 GLU A C 1
ATOM 849 O O . GLU A 1 104 ? -13.971 -3.679 39.186 1.00 97.81 104 GLU A O 1
ATOM 854 N N . GLN A 1 105 ? -14.610 -2.056 37.769 1.00 96.75 105 GLN A N 1
ATOM 855 C CA . GLN A 1 105 ? -15.656 -1.508 38.635 1.00 96.75 105 GLN A CA 1
ATOM 856 C C . GLN A 1 105 ? -16.772 -2.522 38.915 1.00 96.75 105 GLN A C 1
ATOM 858 O O . GLN A 1 105 ? -17.150 -2.719 40.072 1.00 96.75 105 GLN A O 1
ATOM 863 N N . CYS A 1 106 ? -17.268 -3.209 37.883 1.00 96.88 106 CYS A N 1
ATOM 864 C CA . CYS A 1 106 ? -18.281 -4.252 38.023 1.00 96.88 106 CYS A CA 1
ATOM 865 C C . CYS A 1 106 ? -17.783 -5.414 38.899 1.00 96.88 106 CYS A C 1
ATOM 867 O O . CYS A 1 106 ? -18.520 -5.894 39.762 1.00 96.88 106 CYS A O 1
ATOM 869 N N . HIS A 1 107 ? -16.529 -5.849 38.732 1.00 96.94 107 HIS A N 1
ATOM 870 C CA . HIS A 1 107 ? -15.916 -6.873 39.584 1.00 96.94 107 HIS A CA 1
ATOM 871 C C . HIS A 1 107 ? -15.789 -6.423 41.043 1.00 96.94 107 HIS A C 1
ATOM 873 O O . HIS A 1 107 ? -16.152 -7.182 41.944 1.00 96.94 107 HIS A O 1
ATOM 879 N N . SER A 1 108 ? -15.318 -5.197 41.286 1.00 96.81 108 SER A N 1
ATOM 880 C CA . SER A 1 108 ? -15.188 -4.650 42.640 1.00 96.81 108 SER A CA 1
ATOM 881 C C . SER A 1 108 ? -16.541 -4.605 43.356 1.00 96.81 108 SER A C 1
ATOM 883 O O . SER A 1 108 ? -16.679 -5.149 44.449 1.00 96.81 108 SER A O 1
ATOM 885 N N . ILE A 1 109 ? -17.563 -4.023 42.716 1.00 95.12 109 ILE A N 1
ATOM 886 C CA . ILE A 1 109 ? -18.909 -3.886 43.297 1.00 95.12 109 ILE A CA 1
ATOM 887 C C . ILE A 1 109 ? -19.565 -5.261 43.497 1.00 95.12 109 ILE A C 1
ATOM 889 O O . ILE A 1 109 ? -20.248 -5.479 44.498 1.00 95.12 109 ILE A O 1
ATOM 893 N N . GLY A 1 110 ? -19.336 -6.208 42.580 1.00 94.56 110 GLY A N 1
ATOM 894 C CA . GLY A 1 110 ? -19.833 -7.579 42.704 1.00 94.56 110 GLY A CA 1
ATOM 895 C C . GLY A 1 110 ? -19.235 -8.327 43.893 1.00 94.56 110 GLY A C 1
ATOM 896 O O . GLY A 1 110 ? -19.962 -8.978 44.640 1.00 94.56 110 GLY A O 1
ATOM 897 N N . SER A 1 111 ? -17.927 -8.184 44.124 1.00 93.75 111 SER A N 1
ATOM 898 C CA . SER A 1 111 ? -17.258 -8.746 45.304 1.00 93.75 111 SER A CA 1
ATOM 899 C C . SER A 1 111 ? -17.839 -8.189 46.610 1.00 93.75 111 SER A C 1
ATOM 901 O O . SER A 1 111 ? -18.089 -8.947 47.553 1.00 93.75 111 SER A O 1
ATOM 903 N N . ASP A 1 112 ? -18.100 -6.881 46.666 1.00 92.69 112 ASP A N 1
ATOM 904 C CA . ASP A 1 112 ? -18.695 -6.235 47.841 1.00 92.69 112 ASP A CA 1
ATOM 905 C C . ASP A 1 112 ? -20.138 -6.700 48.087 1.00 92.69 112 ASP A C 1
ATOM 907 O O . ASP A 1 112 ? -20.506 -6.994 49.229 1.00 92.69 112 ASP A O 1
ATOM 911 N N . TYR A 1 113 ? -20.941 -6.834 47.025 1.00 92.56 113 TYR A N 1
ATOM 912 C CA . TYR A 1 113 ? -22.298 -7.380 47.102 1.00 92.56 113 TYR A CA 1
ATOM 913 C C . TYR A 1 113 ? -22.305 -8.830 47.607 1.00 92.56 113 TYR A C 1
ATOM 915 O O . TYR A 1 113 ? -23.041 -9.147 48.541 1.00 92.56 113 TYR A O 1
ATOM 923 N N . GLU A 1 114 ? -21.450 -9.701 47.063 1.00 91.69 114 GLU A N 1
ATOM 924 C CA . GLU A 1 114 ? -21.347 -11.100 47.499 1.00 91.69 114 GLU A CA 1
ATOM 925 C C . GLU A 1 114 ? -20.889 -11.221 48.958 1.00 91.69 114 GLU A C 1
ATOM 927 O O . GLU A 1 114 ? -21.404 -12.047 49.717 1.00 91.69 114 GLU A O 1
ATOM 932 N N . ARG A 1 115 ? -19.961 -10.363 49.399 1.00 91.12 115 ARG A N 1
ATOM 933 C CA . ARG A 1 115 ? -19.534 -10.306 50.803 1.00 91.12 115 ARG A CA 1
ATOM 934 C C . ARG A 1 115 ? -20.683 -9.886 51.723 1.00 91.12 115 ARG A C 1
ATOM 936 O O . ARG A 1 115 ? -20.911 -10.542 52.741 1.00 91.12 115 ARG A O 1
ATOM 943 N N . ALA A 1 116 ? -21.419 -8.835 51.362 1.00 87.75 116 ALA A N 1
ATOM 944 C CA . ALA A 1 116 ? -22.570 -8.354 52.126 1.00 87.75 116 ALA A CA 1
ATOM 945 C C . ALA A 1 116 ? -23.707 -9.389 52.173 1.00 87.75 116 ALA A C 1
ATOM 947 O O . ALA A 1 116 ? -24.312 -9.603 53.223 1.00 87.75 116 ALA A O 1
ATOM 948 N N . LYS A 1 117 ? -23.951 -10.093 51.062 1.00 89.06 117 LYS A N 1
ATOM 949 C CA . LYS A 1 117 ? -24.937 -11.175 50.966 1.00 89.06 117 LYS A CA 1
ATOM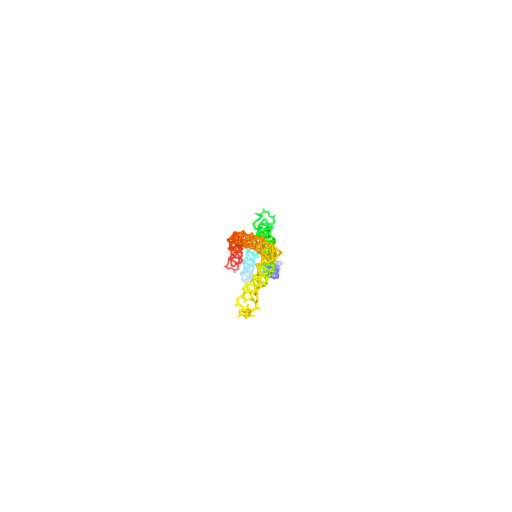 950 C C . LYS A 1 117 ? -24.599 -12.333 51.903 1.00 89.06 117 LYS A C 1
ATOM 952 O O . LYS A 1 117 ? -25.463 -12.768 52.658 1.00 89.06 117 LYS A O 1
ATOM 957 N N . ARG A 1 118 ? -23.341 -12.794 51.916 1.00 87.62 118 ARG A N 1
ATOM 958 C CA . ARG A 1 118 ? -22.874 -13.848 52.839 1.00 87.62 118 ARG A CA 1
ATOM 959 C C . ARG A 1 118 ? -23.006 -13.429 54.303 1.00 87.62 118 ARG A C 1
ATOM 961 O O . ARG A 1 118 ? -23.454 -14.227 55.122 1.00 87.62 118 ARG A O 1
ATOM 968 N N . ALA A 1 119 ? -22.657 -12.183 54.626 1.00 83.75 119 ALA A N 1
ATOM 969 C CA . ALA A 1 119 ? -22.814 -11.646 55.976 1.00 83.75 119 ALA A CA 1
ATOM 970 C C . ALA A 1 119 ? -24.288 -11.633 56.418 1.00 83.75 119 ALA A C 1
ATOM 972 O O . ALA A 1 119 ? -24.590 -12.045 57.535 1.00 83.75 119 ALA A O 1
ATOM 973 N N . ASN A 1 120 ? -25.211 -11.250 55.530 1.00 80.12 120 ASN A N 1
ATOM 974 C CA . ASN A 1 120 ? -26.646 -11.242 55.818 1.00 80.12 120 ASN A CA 1
ATOM 975 C C . ASN A 1 120 ? -27.230 -12.663 55.994 1.00 80.12 120 ASN A C 1
ATOM 977 O O . ASN A 1 120 ? -28.021 -12.902 56.909 1.00 80.12 120 ASN A O 1
ATOM 981 N N . SER A 1 121 ? -26.799 -13.636 55.179 1.00 74.69 121 SER A N 1
ATOM 982 C CA . SER A 1 121 ? -27.193 -15.048 55.332 1.00 74.69 121 SER A CA 1
ATOM 983 C C . SER A 1 121 ? -26.714 -15.653 56.657 1.00 74.69 121 SER A C 1
ATOM 985 O O . SER A 1 121 ? -27.456 -16.393 57.302 1.00 74.69 121 SER A O 1
ATOM 987 N N . ASN A 1 122 ? -25.503 -15.309 57.106 1.00 69.19 122 ASN A N 1
ATOM 988 C CA . ASN A 1 122 ? -24.963 -15.781 58.385 1.00 69.19 122 ASN A CA 1
ATOM 989 C C . ASN A 1 122 ? -25.732 -15.221 59.595 1.00 69.19 122 ASN A C 1
ATOM 991 O O . ASN A 1 122 ? -25.922 -15.937 60.576 1.00 69.19 122 ASN A O 1
ATOM 995 N N . VAL A 1 123 ? -26.227 -13.979 59.519 1.00 64.81 123 VAL A N 1
ATOM 996 C CA . VAL A 1 123 ? -27.087 -13.388 60.563 1.00 64.81 123 VAL A CA 1
ATOM 997 C C . VAL A 1 123 ? -28.432 -14.122 60.657 1.00 64.81 123 VAL A C 1
ATOM 999 O O . VAL A 1 123 ? -28.905 -14.368 61.764 1.00 64.81 123 VAL A O 1
ATOM 1002 N N . SER A 1 124 ? -29.008 -14.547 59.525 1.00 58.25 124 SER A N 1
ATOM 1003 C CA . SER A 1 124 ? -30.263 -15.325 59.500 1.00 58.25 124 SER A CA 1
ATOM 1004 C C . SER A 1 124 ? -30.103 -16.789 59.953 1.00 58.25 124 SER A C 1
ATOM 1006 O O . SER A 1 124 ? -31.028 -17.346 60.541 1.00 58.25 124 SER A O 1
ATOM 1008 N N . ASN A 1 125 ? -28.939 -17.418 59.740 1.00 55.50 125 ASN A N 1
ATOM 1009 C CA . ASN A 1 125 ? -28.673 -18.801 60.183 1.00 55.50 125 ASN A CA 1
ATOM 1010 C C . ASN A 1 125 ? -28.292 -18.909 61.673 1.00 55.50 125 ASN A C 1
ATOM 1012 O O . ASN A 1 125 ? -28.579 -19.920 62.318 1.00 55.50 125 ASN A O 1
ATOM 1016 N N . ASN A 1 126 ? -27.685 -17.869 62.252 1.00 47.75 126 ASN A N 1
ATOM 1017 C CA . ASN A 1 126 ? -27.432 -17.831 63.695 1.00 47.75 126 ASN A CA 1
ATOM 1018 C C . ASN A 1 126 ? -28.718 -17.626 64.514 1.00 47.75 126 ASN A C 1
ATOM 1020 O O . ASN A 1 126 ? -28.776 -18.085 65.650 1.00 47.75 126 ASN A O 1
ATOM 1024 N N . SER A 1 127 ? -29.768 -17.016 63.949 1.00 49.66 127 SER A N 1
ATOM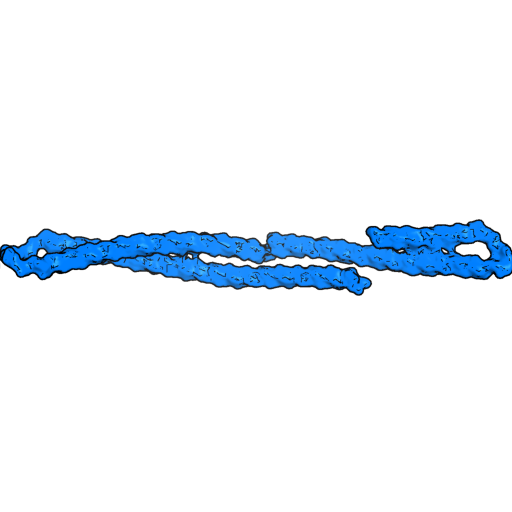 1025 C CA . SER A 1 127 ? -31.074 -16.891 64.620 1.00 49.66 127 SER A CA 1
ATOM 1026 C C . SER A 1 127 ? -31.871 -18.197 64.729 1.00 49.66 127 SER A C 1
ATOM 1028 O O . SER A 1 127 ? -32.791 -18.272 65.535 1.00 49.66 127 SER A O 1
ATOM 1030 N N . SER A 1 128 ? -31.529 -19.231 63.957 1.00 43.78 128 SER A N 1
ATOM 1031 C CA . SER A 1 128 ? -32.172 -20.554 64.006 1.00 43.78 128 SER A CA 1
ATOM 1032 C C . SER A 1 128 ? -31.373 -21.605 64.790 1.00 43.78 128 SER A C 1
ATOM 1034 O O . SER A 1 128 ? -31.889 -22.694 65.025 1.00 43.78 128 SER A O 1
ATOM 1036 N N . SER A 1 129 ? -30.152 -21.286 65.245 1.00 37.16 129 SER A N 1
ATOM 1037 C CA . SER A 1 129 ? -29.264 -22.233 65.949 1.00 37.16 129 SER A CA 1
ATOM 1038 C C . SER A 1 129 ? -29.193 -22.037 67.473 1.00 37.16 129 SER A C 1
ATOM 1040 O O . SER A 1 129 ? -28.577 -22.843 68.163 1.00 37.16 129 SER A O 1
ATOM 1042 N N . THR A 1 130 ? -29.864 -21.028 68.036 1.00 38.91 130 THR A N 1
ATOM 1043 C CA . THR A 1 130 ? -30.065 -20.878 69.490 1.00 38.91 130 THR A CA 1
ATOM 1044 C C . THR A 1 130 ? -31.501 -21.235 69.866 1.00 38.91 130 THR A C 1
ATOM 1046 O O . THR A 1 130 ? -32.277 -20.391 70.304 1.00 38.91 130 THR A O 1
ATOM 1049 N N . ALA A 1 131 ? -31.877 -22.497 69.665 1.00 36.00 131 ALA A N 1
ATOM 1050 C CA . ALA A 1 131 ? -33.108 -23.070 70.202 1.00 36.00 131 ALA A CA 1
ATOM 1051 C C . ALA A 1 131 ? -32.781 -23.931 71.431 1.00 36.00 131 ALA A C 1
ATOM 1053 O O . ALA A 1 131 ? -32.930 -25.147 71.414 1.00 36.00 131 ALA A O 1
ATOM 1054 N N . ALA A 1 132 ? -32.306 -23.289 72.498 1.00 38.69 132 ALA A N 1
ATOM 1055 C CA . ALA A 1 132 ? -32.375 -23.834 73.849 1.00 38.69 132 ALA A CA 1
ATOM 1056 C C . ALA A 1 132 ? -32.413 -22.673 74.856 1.00 38.69 132 ALA A C 1
ATOM 1058 O O . ALA A 1 132 ? -31.397 -22.039 75.110 1.00 38.69 132 ALA A O 1
ATOM 1059 N N . GLN A 1 133 ? -33.621 -22.429 75.379 1.00 37.06 133 GLN A N 1
ATOM 1060 C CA . GLN A 1 133 ? -33.963 -21.667 76.591 1.00 37.06 133 GLN A CA 1
ATOM 1061 C C . GLN A 1 133 ? -33.548 -20.184 76.665 1.00 37.06 133 GLN A C 1
ATOM 1063 O O . GLN A 1 133 ? -32.451 -19.853 77.082 1.00 37.06 133 GLN A O 1
ATOM 1068 N N . GLU A 1 134 ? -34.483 -19.273 76.372 1.00 33.19 134 GLU A N 1
ATOM 1069 C CA . GLU A 1 134 ? -35.253 -18.522 77.386 1.00 33.19 134 GLU A CA 1
ATOM 1070 C C . GLU A 1 134 ? -36.169 -17.478 76.720 1.00 33.19 134 GLU A C 1
ATOM 1072 O O . GLU A 1 134 ? -35.857 -16.901 75.680 1.00 33.19 134 GLU A O 1
ATOM 1077 N N . ASN A 1 135 ? -37.338 -17.265 77.328 1.00 44.91 135 ASN A N 1
ATOM 1078 C CA . ASN A 1 135 ? -38.328 -16.253 76.965 1.00 44.91 135 ASN A CA 1
ATOM 1079 C C . ASN A 1 135 ? -37.698 -14.861 76.818 1.00 44.91 135 ASN A C 1
ATOM 1081 O O . ASN A 1 135 ? -37.334 -14.239 77.813 1.00 44.91 135 ASN A O 1
ATOM 1085 N N . SER A 1 136 ? -37.666 -14.318 75.605 1.00 43.72 136 SER A N 1
ATOM 1086 C CA . SER A 1 136 ? -37.600 -12.876 75.362 1.00 43.72 136 SER A CA 1
ATOM 1087 C C . SER A 1 136 ? -38.086 -12.594 73.946 1.00 43.72 136 SER A C 1
ATOM 1089 O O . SER A 1 136 ? -37.551 -13.134 72.979 1.00 43.72 136 SER A O 1
ATOM 1091 N N . SER A 1 137 ? -39.116 -11.753 73.823 1.00 48.75 137 SER A N 1
ATOM 1092 C CA . SER A 1 137 ? -39.538 -11.162 72.550 1.00 48.75 137 SER A CA 1
ATOM 1093 C C . SER A 1 137 ? -38.309 -10.668 71.777 1.00 48.75 137 SER A C 1
ATOM 1095 O O . SER A 1 137 ? -37.394 -10.132 72.412 1.00 48.75 137 SER A O 1
ATOM 1097 N N . PRO A 1 138 ? -38.256 -10.800 70.437 1.00 48.75 138 PRO A N 1
ATOM 1098 C CA . PRO A 1 138 ? -37.127 -10.286 69.680 1.00 48.75 138 PRO A CA 1
ATOM 1099 C C . PRO A 1 138 ? -37.002 -8.798 69.998 1.00 48.75 138 PRO A C 1
ATOM 1101 O O . PRO A 1 138 ? -37.923 -8.027 69.729 1.00 48.75 138 PRO A O 1
ATOM 1104 N N . SER A 1 139 ? -35.893 -8.411 70.637 1.00 57.44 139 SER A N 1
ATOM 1105 C CA . SER A 1 139 ? -35.616 -7.016 70.974 1.00 57.44 139 SER A CA 1
ATOM 1106 C C . SER A 1 139 ? -35.860 -6.159 69.730 1.00 57.44 139 SER A C 1
ATOM 1108 O O . SER A 1 139 ? -35.377 -6.498 68.645 1.00 57.44 139 SER A O 1
ATOM 1110 N N . LEU A 1 140 ? -36.613 -5.060 69.867 1.00 61.09 140 LEU A N 1
ATOM 1111 C CA . LEU A 1 140 ? -36.911 -4.117 68.777 1.00 61.09 140 LEU A CA 1
ATOM 1112 C C . LEU A 1 140 ? -35.635 -3.735 67.997 1.00 61.09 140 LEU A C 1
ATOM 1114 O O . LEU A 1 140 ? -35.670 -3.548 66.782 1.00 61.09 140 LEU A O 1
ATOM 1118 N N . ALA A 1 141 ? -34.496 -3.688 68.700 1.00 62.75 141 ALA A N 1
ATOM 1119 C CA . ALA A 1 141 ? -33.176 -3.425 68.144 1.00 62.75 141 ALA A CA 1
ATOM 1120 C C . ALA A 1 141 ? -32.694 -4.512 67.163 1.00 62.75 141 ALA A C 1
ATOM 1122 O O . ALA A 1 141 ? -32.104 -4.177 66.140 1.00 62.75 141 ALA A O 1
ATOM 1123 N N . GLN A 1 142 ? -32.982 -5.795 67.408 1.00 59.53 142 GLN A N 1
ATOM 1124 C CA . GLN A 1 142 ? -32.564 -6.909 66.545 1.00 59.53 142 GLN A CA 1
ATOM 1125 C C . GLN A 1 142 ? -33.340 -6.924 65.217 1.00 59.53 142 GLN A C 1
ATOM 1127 O O . GLN A 1 142 ? -32.752 -7.083 64.148 1.00 59.53 142 GLN A O 1
ATOM 1132 N N . SER A 1 143 ? -34.656 -6.681 65.265 1.00 63.44 143 SER A N 1
ATOM 1133 C CA . SER A 1 143 ? -35.471 -6.516 64.049 1.00 63.44 143 SER A CA 1
ATOM 1134 C C . SER A 1 143 ? -35.099 -5.251 63.272 1.00 63.44 143 SER A C 1
ATOM 1136 O O . SER A 1 143 ? -35.040 -5.276 62.042 1.00 63.44 143 SER A O 1
ATOM 1138 N N . ALA A 1 144 ? -34.793 -4.151 63.969 1.00 69.88 144 ALA A N 1
ATOM 1139 C CA . ALA A 1 144 ? -34.319 -2.923 63.336 1.00 69.88 144 ALA A CA 1
ATOM 1140 C C . ALA A 1 144 ? -32.956 -3.117 62.643 1.00 69.88 144 ALA A C 1
ATOM 1142 O O . ALA A 1 144 ? -32.777 -2.654 61.517 1.00 69.88 144 ALA A O 1
ATOM 1143 N N . MET A 1 145 ? -32.027 -3.851 63.264 1.00 67.88 145 MET A N 1
ATOM 1144 C CA . MET A 1 145 ? -30.713 -4.185 62.699 1.00 67.88 145 MET A CA 1
ATOM 1145 C C . MET A 1 145 ? -30.817 -5.069 61.449 1.00 67.88 145 MET A C 1
ATOM 1147 O O . MET A 1 145 ? -30.192 -4.764 60.432 1.00 67.88 145 MET A O 1
ATOM 1151 N N . ASN A 1 146 ? -31.662 -6.105 61.471 1.00 70.25 146 ASN A N 1
ATOM 1152 C CA . ASN A 1 146 ? -31.912 -6.950 60.297 1.00 70.25 146 ASN A CA 1
ATOM 1153 C C . ASN A 1 146 ? -32.576 -6.160 59.154 1.00 70.25 146 ASN A C 1
ATOM 1155 O O . ASN A 1 146 ? -32.192 -6.293 57.993 1.00 70.25 146 ASN A O 1
ATOM 1159 N N . SER A 1 147 ? -33.522 -5.272 59.478 1.00 73.12 147 SER A N 1
ATOM 1160 C CA . SER A 1 147 ? -34.160 -4.360 58.516 1.00 73.12 147 SER A CA 1
ATOM 1161 C C . SER A 1 147 ? -33.166 -3.375 57.880 1.00 73.12 147 SER A C 1
ATOM 1163 O O . SER A 1 147 ? -33.200 -3.139 56.670 1.00 73.12 147 SER A O 1
ATOM 1165 N N . LEU A 1 148 ? -32.241 -2.822 58.670 1.00 74.31 148 LEU A N 1
ATOM 1166 C CA . LEU A 1 148 ? -31.168 -1.946 58.187 1.00 74.31 148 LEU A CA 1
ATOM 1167 C C . LEU A 1 148 ? -30.181 -2.692 57.275 1.00 74.31 148 LEU A C 1
ATOM 1169 O O . LEU A 1 148 ? -29.803 -2.156 56.231 1.00 74.31 148 LEU A O 1
ATOM 1173 N N . SER A 1 149 ? -29.816 -3.928 57.628 1.00 78.31 149 SER A N 1
ATOM 1174 C CA . SER A 1 149 ? -28.927 -4.784 56.832 1.00 78.31 149 SER A CA 1
ATOM 1175 C C . SER A 1 149 ? -29.553 -5.183 55.488 1.00 78.31 149 SER A C 1
ATOM 1177 O O . SER A 1 149 ? -28.912 -5.043 54.445 1.00 78.31 149 SER A O 1
ATOM 1179 N N . LEU A 1 150 ? -30.841 -5.550 55.475 1.00 81.44 150 LEU A N 1
ATOM 1180 C CA . LEU A 1 150 ? -31.599 -5.833 54.248 1.00 81.44 150 LEU A CA 1
ATOM 1181 C C . LEU A 1 150 ? -31.658 -4.618 53.311 1.00 81.44 150 LEU A C 1
ATOM 1183 O O . LEU A 1 150 ? -31.386 -4.743 52.118 1.00 81.44 150 LEU A O 1
ATOM 1187 N N . LYS A 1 151 ? -31.922 -3.419 53.849 1.00 84.94 151 LYS A N 1
ATOM 1188 C CA . LYS A 1 151 ? -31.912 -2.168 53.067 1.00 84.94 151 LYS A CA 1
ATOM 1189 C C . LYS A 1 151 ? -30.530 -1.837 52.497 1.00 84.94 151 LYS A C 1
ATOM 1191 O O . LYS A 1 151 ? -30.431 -1.272 51.408 1.00 84.94 151 LYS A O 1
ATOM 1196 N N . GLN A 1 152 ? -29.451 -2.134 53.224 1.00 85.88 152 GLN A N 1
ATOM 1197 C CA . GLN A 1 152 ? -28.085 -1.965 52.717 1.00 85.88 152 GLN A CA 1
ATOM 1198 C C . GLN A 1 152 ? -27.766 -2.966 51.602 1.00 85.88 152 GLN A C 1
ATOM 1200 O O . GLN A 1 152 ? -27.170 -2.577 50.596 1.00 85.88 152 GLN A O 1
ATOM 1205 N N . LEU A 1 153 ? -28.206 -4.217 51.746 1.00 88.69 153 LEU A N 1
ATOM 1206 C CA . LEU A 1 153 ? -28.029 -5.257 50.738 1.00 88.69 153 LEU A CA 1
ATOM 1207 C C . LEU A 1 153 ? -28.761 -4.914 49.433 1.00 88.69 153 LEU A C 1
ATOM 1209 O O . LEU A 1 153 ? -28.158 -4.978 48.365 1.00 88.69 153 LEU A O 1
ATOM 1213 N N . GLU A 1 154 ? -30.009 -4.451 49.518 1.00 90.75 154 GLU A N 1
ATOM 1214 C CA . GLU A 1 154 ? -30.804 -4.023 48.358 1.00 90.75 154 GLU A CA 1
ATOM 1215 C C . GLU A 1 154 ? -30.151 -2.839 47.614 1.00 90.75 154 GLU A C 1
ATOM 1217 O O . GLU A 1 154 ? -30.115 -2.786 46.381 1.00 90.75 154 GLU A O 1
ATOM 1222 N N . ARG A 1 155 ? -29.546 -1.897 48.353 1.00 91.50 155 ARG A N 1
ATOM 1223 C CA . ARG A 1 155 ? -28.774 -0.787 47.764 1.00 91.50 155 ARG A CA 1
ATOM 1224 C C . ARG A 1 155 ? -27.533 -1.273 47.018 1.00 91.50 155 ARG A C 1
ATOM 1226 O O . ARG A 1 155 ? -27.233 -0.739 45.950 1.00 91.50 155 ARG A O 1
ATOM 1233 N N . LEU A 1 156 ? -26.800 -2.236 47.578 1.00 91.88 156 LEU A N 1
ATOM 1234 C CA . LEU A 1 156 ? -25.625 -2.822 46.927 1.00 91.88 156 LEU A CA 1
ATOM 1235 C C . LEU A 1 156 ? -26.019 -3.638 45.693 1.00 91.88 156 LEU A C 1
ATOM 1237 O O . LEU A 1 156 ? -25.363 -3.511 44.665 1.00 91.88 156 LEU A O 1
ATOM 1241 N N . GLU A 1 157 ? -27.126 -4.378 45.748 1.00 94.12 157 GLU A N 1
ATOM 1242 C CA . GLU A 1 157 ? -27.665 -5.110 44.598 1.00 94.12 157 GLU A CA 1
ATOM 1243 C C . GLU A 1 157 ? -28.002 -4.170 43.439 1.00 94.12 157 GLU A C 1
ATOM 1245 O O . GLU A 1 157 ? -27.625 -4.416 42.293 1.00 94.12 157 GLU A O 1
ATOM 1250 N N . LYS A 1 158 ? -28.667 -3.046 43.732 1.00 95.88 158 LYS A N 1
ATOM 1251 C CA . LYS A 1 158 ? -28.990 -2.040 42.715 1.00 95.88 158 LYS A CA 1
ATOM 1252 C C . LYS A 1 158 ? -27.731 -1.432 42.093 1.00 95.88 158 LYS A C 1
ATOM 1254 O O . LYS A 1 158 ? -27.683 -1.254 40.879 1.00 95.88 158 LYS A O 1
ATOM 1259 N N . LYS A 1 159 ? -26.708 -1.131 42.903 1.00 95.56 159 LYS A N 1
ATOM 1260 C CA . LYS A 1 159 ? -25.409 -0.645 42.406 1.00 95.56 159 LYS A CA 1
ATOM 1261 C C . LYS A 1 159 ? -24.708 -1.683 41.534 1.00 95.56 159 LYS A C 1
ATOM 1263 O O . LYS A 1 159 ? -24.149 -1.317 40.507 1.00 95.56 159 LYS A O 1
ATOM 1268 N N . TYR A 1 160 ? -24.757 -2.954 41.927 1.00 95.81 160 TYR A N 1
ATOM 1269 C CA . TYR A 1 160 ? -24.162 -4.037 41.156 1.00 95.81 160 TYR A CA 1
ATOM 1270 C C . TYR A 1 160 ? -24.853 -4.214 39.802 1.00 95.81 160 TYR A C 1
ATOM 1272 O O . TYR A 1 160 ? -24.165 -4.242 38.785 1.00 95.81 160 TYR A O 1
ATOM 1280 N N . ARG A 1 161 ? -26.195 -4.210 39.762 1.00 96.50 161 ARG A N 1
ATOM 1281 C CA . ARG A 1 161 ? -26.953 -4.228 38.499 1.00 96.50 161 ARG A CA 1
ATOM 1282 C C . ARG A 1 161 ? -26.589 -3.060 37.583 1.00 96.50 161 ARG A C 1
ATOM 1284 O O . ARG A 1 161 ? -26.290 -3.278 36.419 1.00 96.50 161 ARG A O 1
ATOM 1291 N N . LEU A 1 162 ? -26.529 -1.839 38.119 1.00 97.44 162 LEU A 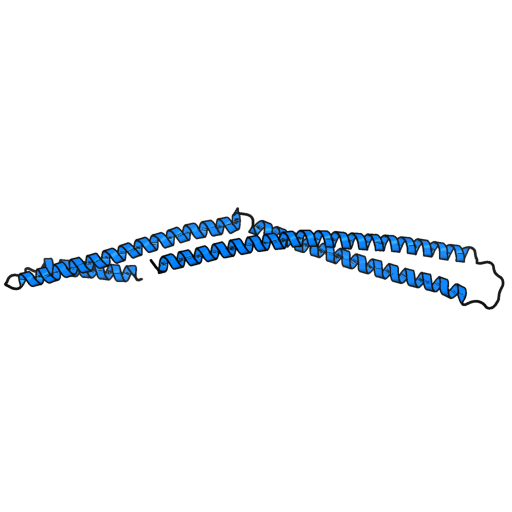N 1
ATOM 1292 C CA . LEU A 1 162 ? -26.130 -0.660 37.340 1.00 97.44 162 LEU A CA 1
ATOM 1293 C C . LEU A 1 162 ? -24.714 -0.793 36.759 1.00 97.44 162 LEU A C 1
ATOM 1295 O O . LEU A 1 162 ? -24.493 -0.428 35.609 1.00 97.44 162 LEU A O 1
ATOM 1299 N N . ALA A 1 163 ? -23.764 -1.334 37.527 1.00 96.50 163 ALA A N 1
ATOM 1300 C CA . ALA A 1 163 ? -22.401 -1.563 37.051 1.00 96.50 163 ALA A CA 1
ATOM 1301 C C . ALA A 1 163 ? -22.325 -2.661 35.973 1.00 96.50 163 ALA A C 1
ATOM 1303 O O . ALA A 1 163 ? -21.527 -2.551 35.044 1.00 96.50 163 ALA A O 1
ATOM 1304 N N . GLN A 1 164 ? -23.163 -3.699 36.065 1.00 97.75 164 GLN A N 1
ATOM 1305 C CA . GLN A 1 164 ? -23.287 -4.725 35.025 1.00 97.75 164 GLN A CA 1
ATOM 1306 C C . GLN A 1 164 ? -23.873 -4.155 33.730 1.00 97.75 164 GLN A C 1
ATOM 1308 O O . GLN A 1 164 ? -23.347 -4.435 32.652 1.00 97.75 164 GLN A O 1
ATOM 1313 N N . ASP A 1 165 ? -24.930 -3.345 33.833 1.00 98.00 165 ASP A N 1
ATOM 1314 C CA . ASP A 1 165 ? -25.564 -2.702 32.680 1.00 98.00 165 ASP A CA 1
ATOM 1315 C C . ASP A 1 165 ? -24.605 -1.717 31.989 1.00 98.00 165 ASP A C 1
ATOM 1317 O O . ASP A 1 165 ? -24.522 -1.693 30.759 1.00 98.00 165 ASP A O 1
ATOM 1321 N N . ASP A 1 166 ? -23.822 -0.954 32.761 1.00 97.69 166 ASP A N 1
ATOM 1322 C CA . ASP A 1 166 ? -22.790 -0.055 32.229 1.00 97.69 166 ASP A CA 1
ATOM 1323 C C . ASP A 1 166 ? -21.642 -0.824 31.553 1.00 97.69 166 ASP A C 1
ATOM 1325 O O . ASP A 1 166 ? -21.263 -0.519 30.419 1.00 97.69 166 ASP A O 1
ATOM 1329 N N . TYR A 1 167 ? -21.137 -1.892 32.183 1.00 98.25 167 TYR A N 1
ATOM 1330 C CA . TYR A 1 167 ? -20.131 -2.755 31.561 1.00 98.25 167 TYR A CA 1
ATOM 1331 C C . TYR A 1 167 ? -20.643 -3.360 30.246 1.00 98.25 167 TYR A C 1
ATOM 1333 O O . TYR A 1 167 ? -19.953 -3.304 29.230 1.00 98.25 167 TYR A O 1
ATOM 1341 N N . LYS A 1 168 ? -21.881 -3.863 30.220 1.00 98.31 168 LYS A N 1
ATOM 1342 C CA . LYS A 1 168 ? -22.498 -4.380 28.993 1.00 98.31 168 LYS A CA 1
ATOM 1343 C C . LYS A 1 168 ? -22.595 -3.301 27.908 1.00 98.31 168 LYS A C 1
ATOM 1345 O O . LYS A 1 168 ? -22.161 -3.526 26.783 1.00 98.31 168 LYS A O 1
ATOM 1350 N N . SER A 1 169 ? -23.078 -2.110 28.261 1.00 98.25 169 SER A N 1
ATOM 1351 C CA . SER A 1 169 ? -23.198 -0.970 27.343 1.00 98.25 169 SER A CA 1
ATOM 1352 C C . SER A 1 169 ? -21.850 -0.536 26.757 1.00 98.25 169 SER A C 1
ATOM 1354 O O . SER A 1 169 ? -21.740 -0.255 25.562 1.00 98.25 169 SER A O 1
ATOM 1356 N N . THR A 1 170 ? -20.794 -0.497 27.573 1.00 97.69 170 THR A N 1
ATOM 1357 C CA . THR A 1 170 ? -19.445 -0.144 27.102 1.00 97.69 170 THR A CA 1
ATOM 1358 C C . THR A 1 170 ? -18.859 -1.216 26.182 1.00 97.69 170 THR A C 1
ATOM 1360 O O . THR A 1 170 ? -18.244 -0.864 25.173 1.00 97.69 170 THR A O 1
ATOM 1363 N N . VAL A 1 171 ? -19.100 -2.503 26.461 1.00 98.50 171 VAL A N 1
ATOM 1364 C CA . VAL A 1 171 ? -18.717 -3.619 25.577 1.00 98.50 171 VAL A CA 1
ATOM 1365 C C . VAL A 1 171 ? -19.427 -3.523 24.226 1.00 98.50 171 VAL A C 1
ATOM 1367 O O . VAL A 1 171 ? -18.777 -3.654 23.188 1.00 98.50 171 VAL A O 1
ATOM 1370 N N . ASP A 1 172 ? -20.729 -3.236 24.215 1.00 98.25 172 ASP A N 1
ATOM 1371 C CA . ASP A 1 172 ? -21.502 -3.090 22.978 1.00 98.25 172 ASP A CA 1
ATOM 1372 C C . ASP A 1 172 ? -20.969 -1.932 22.114 1.00 98.25 172 ASP A C 1
ATOM 1374 O O . ASP A 1 172 ? -20.772 -2.092 20.907 1.00 98.25 172 ASP A O 1
ATOM 1378 N N . LYS A 1 173 ? -20.632 -0.789 22.731 1.00 97.62 173 LYS A N 1
ATOM 1379 C CA . LYS A 1 173 ? -19.996 0.347 22.036 1.00 97.62 173 LYS A CA 1
ATOM 1380 C C . LYS A 1 173 ? -18.624 -0.011 21.465 1.00 97.62 173 LYS A C 1
ATOM 1382 O O . LYS A 1 173 ? -18.338 0.336 20.321 1.00 97.62 173 LYS A O 1
ATOM 1387 N N . TYR A 1 174 ? -17.785 -0.705 22.237 1.00 98.31 174 TYR A N 1
ATOM 1388 C CA . TYR A 1 174 ? -16.482 -1.176 21.763 1.00 98.31 174 TYR A CA 1
ATOM 1389 C C . TYR A 1 174 ? -16.629 -2.098 20.548 1.00 98.31 174 TYR A C 1
ATOM 1391 O O . TYR A 1 174 ? -15.930 -1.911 19.555 1.00 98.31 174 TYR A O 1
ATOM 1399 N N . ASN A 1 175 ? -17.567 -3.049 20.592 1.00 98.19 175 ASN A N 1
ATOM 1400 C CA . ASN A 1 175 ? -17.810 -3.972 19.483 1.00 98.19 175 ASN A CA 1
ATOM 1401 C C . ASN A 1 175 ? -18.258 -3.241 18.211 1.00 98.19 175 ASN A C 1
ATOM 1403 O O . ASN A 1 175 ? -17.825 -3.607 17.121 1.00 98.19 175 ASN A O 1
ATOM 1407 N N . LEU A 1 176 ? -19.074 -2.192 18.340 1.00 97.44 176 LEU A N 1
ATOM 1408 C CA . LEU A 1 176 ? -19.524 -1.391 17.201 1.00 97.44 176 LEU A CA 1
ATOM 1409 C C . LEU A 1 176 ? -18.352 -0.675 16.510 1.00 97.44 176 LEU A C 1
ATOM 1411 O O . LEU A 1 176 ? -18.201 -0.769 15.293 1.00 97.44 176 LEU A O 1
ATOM 1415 N N . ILE A 1 177 ? -17.474 -0.046 17.299 1.00 96.81 177 ILE A N 1
ATOM 1416 C CA . ILE A 1 177 ? -16.249 0.599 16.797 1.00 96.81 177 ILE A CA 1
ATOM 1417 C C . ILE A 1 177 ? -15.299 -0.442 16.193 1.00 96.81 177 ILE A C 1
ATOM 1419 O O . ILE A 1 177 ? -14.691 -0.189 15.156 1.00 96.81 177 ILE A O 1
ATOM 1423 N N . ARG A 1 178 ? -15.182 -1.628 16.807 1.00 97.62 178 ARG A N 1
ATOM 1424 C CA . ARG A 1 178 ? -14.330 -2.712 16.303 1.00 97.62 178 ARG A CA 1
ATOM 1425 C C . ARG A 1 178 ? -14.771 -3.184 14.920 1.00 97.62 178 ARG A C 1
ATOM 1427 O O . ARG A 1 178 ? -13.928 -3.302 14.042 1.00 97.62 178 ARG A O 1
ATOM 1434 N N . ILE A 1 179 ? -16.069 -3.406 14.717 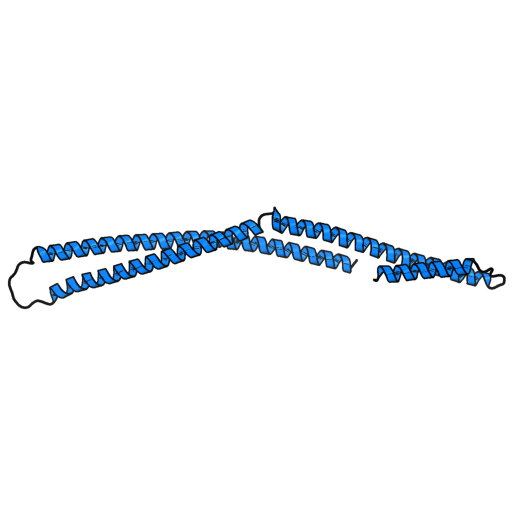1.00 97.56 179 ILE A N 1
ATOM 1435 C CA . ILE A 1 179 ? -16.618 -3.824 13.417 1.00 97.56 179 ILE A CA 1
ATOM 1436 C C . ILE A 1 179 ? -16.361 -2.753 12.350 1.00 97.56 179 ILE A C 1
ATOM 1438 O O . ILE A 1 179 ? -15.966 -3.073 11.229 1.00 97.56 179 ILE A O 1
ATOM 1442 N N . GLU A 1 180 ? -16.562 -1.477 12.691 1.00 95.75 180 GLU A N 1
ATOM 1443 C CA . GLU A 1 180 ? -16.276 -0.370 11.776 1.00 95.75 180 GLU A CA 1
ATOM 1444 C C . GLU A 1 180 ? -14.787 -0.307 11.414 1.00 95.75 180 GLU A C 1
ATOM 1446 O O . GLU A 1 180 ? -14.446 -0.199 10.235 1.00 95.75 180 GLU A O 1
ATOM 1451 N N . TYR A 1 181 ? -13.908 -0.431 12.413 1.00 96.44 181 TYR A N 1
ATOM 1452 C CA . TYR A 1 181 ? -12.463 -0.486 12.221 1.00 96.44 181 TYR A CA 1
ATOM 1453 C C . TYR A 1 181 ? -12.052 -1.650 11.320 1.00 96.44 181 TYR A C 1
ATOM 1455 O O . TYR A 1 181 ? -11.355 -1.421 10.339 1.00 96.44 181 TYR A O 1
ATOM 1463 N N . GLU A 1 182 ? -12.495 -2.875 11.614 1.00 96.12 182 GLU A N 1
ATOM 1464 C CA . GLU A 1 182 ? -12.146 -4.073 10.842 1.00 96.12 182 GLU A CA 1
ATOM 1465 C C . GLU A 1 182 ? -12.534 -3.912 9.371 1.00 96.12 182 GLU A C 1
ATOM 1467 O O . GLU A 1 182 ? -11.718 -4.156 8.481 1.00 96.12 182 GLU A O 1
ATOM 1472 N N . LYS A 1 183 ? -13.747 -3.409 9.109 1.00 94.75 183 LYS A N 1
ATOM 1473 C CA . LYS A 1 183 ? -14.210 -3.123 7.750 1.00 94.75 183 LYS A CA 1
ATOM 1474 C C . LYS A 1 183 ? -13.308 -2.103 7.052 1.00 94.75 183 LYS A C 1
ATOM 1476 O O . LYS A 1 183 ? -12.825 -2.353 5.952 1.00 94.75 183 LYS A O 1
ATOM 1481 N N . ARG A 1 184 ? -13.052 -0.958 7.691 1.00 92.31 184 ARG A N 1
ATOM 1482 C CA . ARG A 1 184 ? -12.241 0.117 7.095 1.00 92.31 184 ARG A CA 1
ATOM 1483 C C . ARG A 1 184 ? -10.786 -0.287 6.890 1.00 92.31 184 ARG A C 1
ATOM 1485 O O . ARG A 1 184 ? -10.176 0.099 5.893 1.00 92.31 184 ARG A O 1
ATOM 1492 N N . PHE A 1 185 ? -10.233 -1.041 7.832 1.00 94.00 185 PHE A N 1
ATOM 1493 C CA . PHE A 1 185 ? -8.879 -1.565 7.758 1.00 94.00 185 PHE A CA 1
ATOM 1494 C C . PHE A 1 185 ? -8.746 -2.508 6.563 1.00 94.00 185 PHE A C 1
ATOM 1496 O O . PHE A 1 185 ? -7.839 -2.333 5.753 1.00 94.00 185 PHE A O 1
ATOM 1503 N N . GLN A 1 186 ? -9.703 -3.424 6.386 1.00 95.00 186 GLN A N 1
ATOM 1504 C CA . GLN A 1 186 ? -9.737 -4.332 5.243 1.00 95.00 186 GLN A CA 1
ATOM 1505 C C . GLN A 1 186 ? -9.822 -3.583 3.905 1.00 95.00 186 GLN A C 1
ATOM 1507 O O . GLN A 1 186 ? -9.056 -3.877 2.982 1.00 95.00 186 GLN A O 1
ATOM 1512 N N . ASP A 1 187 ? -10.709 -2.589 3.804 1.00 90.94 187 ASP A N 1
ATOM 1513 C CA . ASP A 1 187 ? -10.846 -1.756 2.603 1.00 90.94 187 ASP A CA 1
ATOM 1514 C C . ASP A 1 187 ? -9.529 -1.029 2.285 1.00 90.94 187 ASP A C 1
ATOM 1516 O O . ASP A 1 187 ? -9.087 -0.977 1.137 1.00 90.94 187 ASP A O 1
ATOM 1520 N N . THR A 1 188 ? -8.866 -0.499 3.314 1.00 89.88 188 THR A N 1
ATOM 1521 C CA . THR A 1 188 ? -7.590 0.212 3.176 1.00 89.88 188 THR A CA 1
ATOM 1522 C C . THR A 1 188 ? -6.470 -0.731 2.726 1.00 89.88 188 THR A C 1
ATOM 1524 O O . THR A 1 188 ? -5.744 -0.402 1.790 1.00 89.88 188 THR A O 1
ATOM 1527 N N . CYS A 1 189 ? -6.353 -1.921 3.326 1.00 91.06 189 CYS A N 1
ATOM 1528 C CA . CYS A 1 189 ? -5.378 -2.937 2.918 1.00 91.06 189 CYS A CA 1
ATOM 1529 C C . CYS A 1 189 ? -5.572 -3.375 1.466 1.00 91.06 189 CYS A C 1
ATOM 1531 O O . CYS A 1 189 ? -4.595 -3.482 0.731 1.00 91.06 189 CYS A O 1
ATOM 1533 N N . THR A 1 190 ? -6.821 -3.574 1.045 1.00 91.81 190 THR A N 1
ATOM 1534 C CA . THR A 1 190 ? -7.141 -3.970 -0.334 1.00 91.81 190 THR A CA 1
ATOM 1535 C C . THR A 1 190 ? -6.685 -2.898 -1.322 1.00 91.81 190 THR A C 1
ATOM 1537 O O . THR A 1 190 ? -5.956 -3.196 -2.262 1.00 91.81 190 THR A O 1
ATOM 1540 N N . LYS A 1 191 ? -6.999 -1.623 -1.053 1.00 88.12 191 LYS A N 1
ATOM 1541 C CA . LYS A 1 191 ? -6.545 -0.503 -1.895 1.00 88.12 191 LYS A CA 1
ATOM 1542 C C . LYS A 1 191 ? -5.022 -0.417 -1.989 1.00 88.12 191 LYS A C 1
ATOM 1544 O O . LYS A 1 191 ? -4.496 -0.134 -3.061 1.00 88.12 191 LYS A O 1
ATOM 1549 N N . PHE A 1 192 ? -4.313 -0.645 -0.883 1.00 88.25 192 PHE A N 1
ATOM 1550 C CA . PHE A 1 192 ? -2.850 -0.667 -0.887 1.00 88.25 192 PHE A CA 1
ATOM 1551 C C . PHE A 1 192 ? -2.287 -1.820 -1.703 1.00 88.25 192 PHE A C 1
ATOM 1553 O O . PHE A 1 192 ? -1.348 -1.626 -2.468 1.00 88.25 192 PHE A O 1
ATOM 1560 N N . GLN A 1 193 ? -2.869 -3.004 -1.551 1.00 92.88 193 GLN A N 1
ATOM 1561 C CA . GLN A 1 193 ? -2.464 -4.166 -2.318 1.00 92.88 193 GLN A CA 1
ATOM 1562 C C . GLN A 1 193 ? -2.667 -3.923 -3.816 1.00 92.88 193 GLN A C 1
ATOM 1564 O O . GLN A 1 193 ? -1.734 -4.126 -4.587 1.00 92.88 193 GLN A O 1
ATOM 1569 N N . ASP A 1 194 ? -3.833 -3.416 -4.220 1.00 91.75 194 ASP A N 1
ATOM 1570 C CA . ASP A 1 194 ? -4.109 -3.070 -5.616 1.00 91.75 194 ASP A CA 1
ATOM 1571 C C . ASP A 1 194 ? -3.114 -2.029 -6.134 1.00 91.75 194 ASP A C 1
ATOM 1573 O O . ASP A 1 194 ? -2.605 -2.144 -7.250 1.00 91.75 194 ASP A O 1
ATOM 1577 N N . PHE A 1 195 ? -2.800 -1.019 -5.323 1.00 90.31 195 PHE A N 1
ATOM 1578 C CA . PHE A 1 195 ? -1.847 0.023 -5.680 1.00 90.31 195 PHE A CA 1
ATOM 1579 C C . PHE A 1 195 ? -0.442 -0.541 -5.952 1.00 90.31 195 PHE A C 1
ATOM 1581 O O . PHE A 1 195 ? 0.146 -0.241 -6.993 1.00 90.31 195 PHE A O 1
ATOM 1588 N N . GLU A 1 196 ? 0.066 -1.398 -5.064 1.00 92.06 196 GLU A N 1
ATOM 1589 C CA . GLU A 1 196 ? 1.383 -2.032 -5.206 1.00 92.06 196 GLU A CA 1
ATOM 1590 C C . GLU A 1 196 ? 1.421 -3.060 -6.345 1.00 92.06 196 GLU A C 1
ATOM 1592 O O . GLU A 1 196 ? 2.405 -3.129 -7.081 1.00 92.06 196 GLU A O 1
ATOM 1597 N N . ILE A 1 197 ? 0.343 -3.821 -6.559 1.00 95.56 197 ILE A N 1
ATOM 1598 C CA . ILE A 1 197 ? 0.238 -4.743 -7.700 1.00 95.56 197 ILE A CA 1
ATOM 1599 C C . ILE A 1 197 ? 0.337 -3.961 -9.012 1.00 95.56 197 ILE A C 1
ATOM 1601 O O . ILE A 1 197 ? 1.198 -4.264 -9.836 1.00 95.56 197 ILE A O 1
ATOM 1605 N N . ASN A 1 198 ? -0.463 -2.902 -9.172 1.00 94.56 198 ASN A N 1
ATOM 1606 C CA . ASN A 1 198 ? -0.399 -2.037 -10.354 1.00 94.56 198 ASN A CA 1
ATOM 1607 C C . ASN A 1 198 ? 0.994 -1.409 -10.530 1.00 94.56 198 ASN A C 1
ATOM 1609 O O . ASN A 1 198 ? 1.439 -1.181 -11.659 1.00 94.56 198 ASN A O 1
ATOM 1613 N N . HIS A 1 199 ? 1.689 -1.103 -9.428 1.00 95.00 199 HIS A N 1
ATOM 1614 C CA . HIS A 1 199 ? 3.054 -0.594 -9.482 1.00 95.00 199 HIS A CA 1
ATOM 1615 C C . HIS A 1 199 ? 4.020 -1.615 -10.081 1.00 95.00 199 HIS A C 1
ATOM 1617 O O . HIS A 1 199 ? 4.713 -1.317 -11.058 1.00 95.00 199 HIS A O 1
ATOM 1623 N N . ILE A 1 200 ? 4.012 -2.834 -9.547 1.00 96.12 200 ILE A N 1
ATOM 1624 C CA . ILE A 1 200 ? 4.882 -3.923 -9.993 1.00 96.12 200 ILE A CA 1
ATOM 1625 C C . ILE A 1 200 ? 4.564 -4.323 -11.435 1.00 96.12 200 ILE A C 1
ATOM 1627 O O . ILE A 1 200 ? 5.485 -4.480 -12.233 1.00 96.12 200 ILE A O 1
ATOM 1631 N N . GLU A 1 201 ? 3.287 -4.431 -11.803 1.00 96.38 201 GLU A N 1
ATOM 1632 C CA . GLU A 1 201 ? 2.868 -4.728 -13.177 1.00 96.38 201 GLU A CA 1
ATOM 1633 C C . GLU A 1 201 ? 3.392 -3.683 -14.163 1.00 96.38 201 GLU A C 1
ATOM 1635 O O . GLU A 1 201 ? 3.875 -4.027 -15.244 1.00 96.38 201 GLU A O 1
ATOM 1640 N N . LYS A 1 202 ? 3.363 -2.399 -13.785 1.00 96.31 202 LYS A N 1
ATOM 1641 C CA . LYS A 1 202 ? 3.880 -1.339 -14.649 1.00 96.31 202 LYS A CA 1
ATOM 1642 C C . LYS A 1 202 ? 5.404 -1.376 -14.763 1.00 96.31 202 LYS A C 1
ATOM 1644 O O . LYS A 1 202 ? 5.917 -1.177 -15.862 1.00 96.31 202 LYS A O 1
ATOM 1649 N N . LEU A 1 203 ? 6.120 -1.666 -13.673 1.00 95.44 203 LEU A N 1
ATOM 1650 C CA . LEU A 1 203 ? 7.573 -1.873 -13.704 1.00 95.44 203 LEU A CA 1
ATOM 1651 C C . LEU A 1 203 ? 7.962 -3.085 -14.559 1.00 95.44 203 LEU A C 1
ATOM 1653 O O . LEU A 1 203 ? 8.927 -3.011 -15.317 1.00 95.44 203 LEU A O 1
ATOM 1657 N N . LEU A 1 204 ? 7.192 -4.171 -14.484 1.00 96.25 204 LEU A N 1
ATOM 1658 C CA . LEU A 1 204 ? 7.383 -5.355 -15.318 1.00 96.25 204 LEU A CA 1
ATOM 1659 C C . LEU A 1 204 ? 7.114 -5.046 -16.798 1.00 96.25 204 LEU A C 1
ATOM 1661 O O . LEU A 1 204 ? 7.868 -5.469 -17.666 1.00 96.25 204 LEU A O 1
ATOM 1665 N N . ALA A 1 205 ? 6.085 -4.257 -17.106 1.00 96.06 205 ALA A N 1
ATOM 1666 C CA . ALA A 1 205 ? 5.821 -3.832 -18.478 1.00 96.06 205 ALA A CA 1
ATOM 1667 C C . ALA A 1 205 ? 6.969 -2.993 -19.070 1.00 96.06 205 ALA A C 1
ATOM 1669 O O . ALA A 1 205 ? 7.216 -3.067 -20.270 1.00 96.06 205 ALA A O 1
ATOM 1670 N N . PHE A 1 206 ? 7.686 -2.215 -18.251 1.00 95.31 206 PHE A N 1
ATOM 1671 C CA . PHE A 1 206 ? 8.879 -1.483 -18.692 1.00 95.31 206 PHE A CA 1
ATOM 1672 C C . PHE A 1 206 ? 10.107 -2.370 -18.913 1.00 95.31 206 PHE A C 1
ATOM 1674 O O . PHE A 1 206 ? 11.012 -1.953 -19.623 1.00 95.31 206 PHE A O 1
ATOM 1681 N N . SER A 1 207 ? 10.183 -3.552 -18.294 1.00 90.25 207 SER A N 1
ATOM 1682 C CA . SER A 1 207 ? 11.316 -4.465 -18.492 1.00 90.25 207 SER A CA 1
ATOM 1683 C C . SER A 1 207 ? 11.115 -5.446 -19.647 1.00 90.25 207 SER A C 1
ATOM 1685 O O . SER A 1 207 ? 12.093 -6.019 -20.125 1.00 90.25 207 SER A O 1
ATOM 1687 N N . LEU A 1 208 ? 9.865 -5.659 -20.068 1.00 89.81 208 LEU A N 1
ATOM 1688 C CA . LEU A 1 208 ? 9.497 -6.571 -21.155 1.00 89.81 208 LEU A CA 1
ATOM 1689 C C . LEU A 1 208 ? 9.378 -5.893 -22.527 1.00 89.81 208 LEU A C 1
ATOM 1691 O O . LEU A 1 208 ? 9.453 -6.596 -23.534 1.00 89.81 208 LEU A O 1
ATOM 1695 N N . ASN A 1 209 ? 9.166 -4.575 -22.558 1.00 67.06 209 ASN A N 1
ATOM 1696 C CA . ASN A 1 209 ? 9.129 -3.770 -23.783 1.00 67.06 209 ASN A CA 1
ATOM 1697 C C . ASN A 1 209 ? 10.510 -3.207 -24.103 1.00 67.06 209 ASN A C 1
ATOM 1699 O O . ASN A 1 209 ? 10.867 -3.243 -25.298 1.00 67.06 209 ASN A O 1
#

Foldseek 3Di:
DVLVVLLVVLVVLVVVLVVLVVDDDDDPCPVVSVVSSVVSVVVSVVSVVVSVVVVVLVVVVVVVVVVLVVVVCCLVPPVCLVVVLVVLVV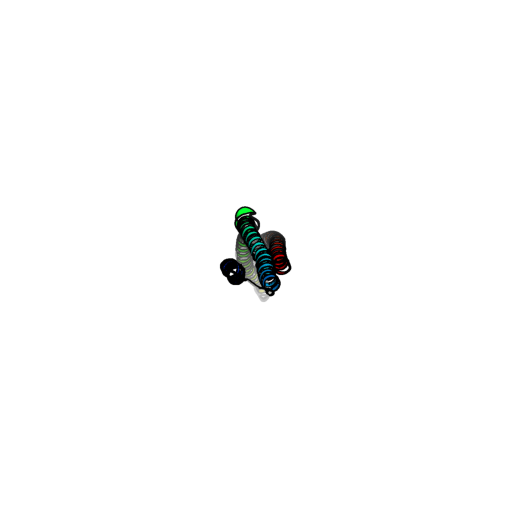VLVVLVVQLVVLVVVLVVLVVVLVVLVVVLVVLVVVVVPPPDDDDDDDPPVSVVVNVVSVVVSVVSVVVSVVSVVSSVVSVVVSVVSVVVSVVSVVVSVVVVVVSVVVVVVVVVVSVVD

Sequence (209 aa):
MIIQCESAYCKNLSRLQSQLHKAQYLGTFTPIWNLIRDLFDKVSSAHLVTVNFYQELLHDIHNYQDIHQKKVKGHIQKDGDITRTLDLISHLNTALHIVNKAKEQCHSIGSDYERAKRANSNVSNNSSSTAAQENSSPSLAQSAMNSLSLKQLERLEKKYRLAQDDYKSTVDKYNLIRIEYEKRFQDTCTKFQDFEINHIEKLLAFSLN

Radius of gyration: 44.81 Å; chains: 1; bounding box: 82×37×136 Å

Secondary structure (DSSP, 8-state):
-HHHHHHHHHHHHHHHHHHHHHS---STTHHHHHHHHHHHHHHHHHHHHHHHHHHHHHHHHHHHHHHHHHHHHHHHHTS-HHHHHHHHHHHHHHHHHHH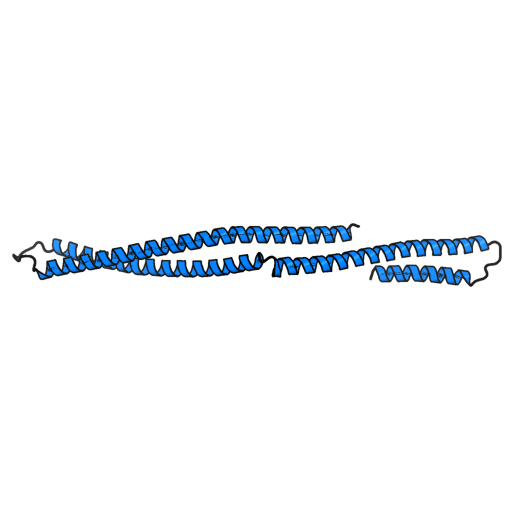HHHHHHHHHHHHHHHHHHHHHHHHHHHTTS--SS------HHHHHHHHHHHHHHHHHHHHHHHHHHHHHHHHHHHHHHHHHHHHHHHHHHHHHHHHHHHHHHHHHHHHH-